Protein AF-A0A200Q8P9-F1 (afdb_monomer_lite)

Organism: Macleaya cordata (NCBI:txid56857)

pLDDT: mean 87.62, std 8.79, range [52.53, 97.81]

Structure (mmCIF, N/CA/C/O backbone):
data_AF-A0A200Q8P9-F1
#
_entry.id   AF-A0A200Q8P9-F1
#
loop_
_atom_site.group_PDB
_atom_site.id
_atom_site.type_symbol
_atom_site.label_atom_id
_atom_site.label_alt_id
_atom_site.label_comp_id
_atom_site.label_asym_id
_atom_site.label_entity_id
_atom_site.label_seq_id
_atom_site.pdbx_PDB_ins_code
_atom_site.Cartn_x
_atom_site.Cartn_y
_atom_site.Cartn_z
_atom_site.occupancy
_atom_site.B_iso_or_equiv
_atom_site.auth_seq_id
_atom_site.auth_comp_id
_atom_site.auth_asym_id
_atom_site.auth_atom_id
_atom_site.pdbx_PDB_model_num
ATOM 1 N N . MET A 1 1 ? 3.294 -11.967 -32.797 1.00 73.19 1 MET A N 1
ATOM 2 C CA . MET A 1 1 ? 2.494 -13.196 -32.563 1.00 73.19 1 MET A CA 1
ATOM 3 C C . MET A 1 1 ? 3.190 -14.441 -33.092 1.00 73.19 1 MET A C 1
ATOM 5 O O . MET A 1 1 ? 3.107 -15.467 -32.431 1.00 73.19 1 MET A O 1
ATOM 9 N N . SER A 1 2 ? 3.887 -14.363 -34.227 1.00 76.94 2 SER A N 1
ATOM 10 C CA . SER A 1 2 ? 4.742 -15.433 -34.765 1.00 76.94 2 SER A CA 1
ATOM 11 C C . SER A 1 2 ? 5.791 -15.937 -33.763 1.00 76.94 2 SER A C 1
ATOM 13 O O . SER A 1 2 ? 5.927 -17.141 -33.591 1.00 76.94 2 SER A O 1
ATOM 15 N N . GLU A 1 3 ? 6.441 -15.040 -33.020 1.00 74.56 3 GLU A N 1
ATOM 16 C CA . GLU A 1 3 ? 7.413 -15.401 -31.966 1.00 74.56 3 GLU A CA 1
ATOM 17 C C . GLU A 1 3 ? 6.764 -15.966 -30.686 1.00 74.56 3 GLU A C 1
ATOM 19 O O . GLU A 1 3 ? 7.396 -16.671 -29.909 1.00 74.56 3 GLU A O 1
ATOM 24 N N . ILE A 1 4 ? 5.477 -15.684 -30.479 1.00 71.38 4 ILE A N 1
ATOM 25 C CA . ILE A 1 4 ? 4.733 -15.950 -29.234 1.00 71.38 4 ILE A CA 1
ATOM 26 C C . ILE A 1 4 ? 4.111 -17.334 -29.247 1.00 71.38 4 ILE A C 1
ATOM 28 O O . ILE A 1 4 ? 4.093 -18.047 -28.249 1.00 71.38 4 ILE A O 1
ATOM 32 N N . LEU A 1 5 ? 3.536 -17.683 -30.396 1.00 81.12 5 LEU A N 1
ATOM 33 C CA . LEU A 1 5 ? 2.781 -18.906 -30.574 1.00 81.12 5 LEU A CA 1
ATOM 34 C C . LEU A 1 5 ? 3.582 -20.157 -30.160 1.00 81.12 5 LEU A C 1
ATOM 36 O O . LEU A 1 5 ? 2.995 -21.001 -29.489 1.00 81.12 5 LEU A O 1
ATOM 40 N N . PRO A 1 6 ? 4.883 -20.303 -30.490 1.00 81.69 6 PRO A N 1
ATOM 41 C CA . PRO A 1 6 ? 5.677 -21.433 -30.014 1.00 81.69 6 PRO A CA 1
ATOM 42 C C . PRO A 1 6 ? 5.745 -21.516 -28.485 1.00 81.69 6 PRO A C 1
ATOM 44 O O . PRO A 1 6 ? 5.509 -22.593 -27.951 1.00 81.69 6 PRO A O 1
ATOM 47 N N . LEU A 1 7 ? 5.967 -20.388 -27.799 1.00 75.50 7 LEU A N 1
ATOM 48 C CA . LEU A 1 7 ? 6.076 -20.324 -26.337 1.00 75.50 7 LEU A CA 1
ATOM 49 C C . LEU A 1 7 ? 4.764 -20.707 -25.644 1.00 75.50 7 LEU A C 1
ATOM 51 O O . LEU A 1 7 ? 4.768 -21.454 -24.674 1.00 75.50 7 LEU A O 1
ATOM 55 N N . LEU A 1 8 ? 3.622 -20.238 -26.159 1.00 78.12 8 LEU A N 1
ATOM 56 C CA . LEU A 1 8 ? 2.311 -20.575 -25.587 1.00 78.12 8 LEU A CA 1
ATOM 57 C C . LEU A 1 8 ? 1.925 -22.038 -25.804 1.00 78.12 8 LEU A C 1
ATOM 59 O O . LEU A 1 8 ? 1.212 -22.618 -24.985 1.00 78.12 8 LEU A O 1
ATOM 63 N N . VAL A 1 9 ? 2.386 -22.620 -26.912 1.00 82.88 9 VAL A N 1
ATOM 64 C CA . VAL A 1 9 ? 2.189 -24.042 -27.196 1.00 82.88 9 VAL A CA 1
ATOM 65 C C . VAL A 1 9 ? 3.096 -24.903 -26.326 1.00 82.88 9 VAL A C 1
ATOM 67 O O . VAL A 1 9 ? 2.640 -25.917 -25.808 1.00 82.88 9 VAL A O 1
ATOM 70 N N . GLU A 1 10 ? 4.345 -24.491 -26.116 1.00 78.12 10 GLU A N 1
ATOM 71 C CA . GLU A 1 10 ? 5.287 -25.170 -25.221 1.00 78.12 10 GLU A CA 1
ATOM 72 C C . GLU A 1 10 ? 4.831 -25.114 -23.757 1.00 78.12 10 GLU A C 1
ATOM 74 O O . GLU A 1 10 ? 4.843 -26.130 -23.069 1.00 78.12 10 GLU A O 1
ATOM 79 N N . ALA A 1 11 ? 4.315 -23.965 -23.312 1.00 70.56 11 ALA A N 1
ATOM 80 C CA . ALA A 1 11 ? 3.720 -23.797 -21.988 1.00 70.56 11 ALA A CA 1
ATOM 81 C C . ALA A 1 11 ? 2.371 -24.530 -21.814 1.00 70.56 11 ALA A C 1
ATOM 83 O O . ALA A 1 11 ? 1.781 -24.491 -20.737 1.00 70.56 11 ALA A O 1
ATOM 84 N N . GLY A 1 12 ? 1.839 -25.171 -22.864 1.00 82.00 12 GLY A N 1
ATOM 85 C CA . GLY A 1 12 ? 0.588 -25.935 -22.815 1.00 82.00 12 GLY A CA 1
ATOM 86 C C . GLY A 1 12 ? -0.681 -25.093 -22.625 1.00 82.00 12 GLY A C 1
ATOM 87 O O . GLY A 1 12 ? -1.761 -25.651 -22.434 1.00 82.00 12 GLY A O 1
ATOM 88 N N . VAL A 1 13 ? -0.581 -23.762 -22.688 1.00 79.06 13 VAL A N 1
ATOM 89 C CA . VAL A 1 13 ? -1.709 -22.839 -22.462 1.00 79.06 13 VAL A CA 1
ATOM 90 C C . VAL A 1 13 ? -2.522 -22.560 -23.726 1.00 79.06 13 VAL A C 1
ATOM 92 O O . VAL A 1 13 ? -3.662 -22.106 -23.636 1.00 79.06 13 VAL A O 1
ATOM 95 N N . LEU A 1 14 ? -1.964 -22.841 -24.905 1.00 86.38 14 LEU A N 1
ATOM 96 C CA . LEU A 1 14 ? -2.615 -22.644 -26.198 1.00 86.38 14 LEU A CA 1
ATOM 97 C C . LEU A 1 14 ? -2.213 -23.761 -27.164 1.00 86.38 14 LEU A C 1
ATOM 99 O O . LEU A 1 14 ? -1.065 -24.180 -27.195 1.00 86.38 14 LEU A O 1
ATOM 103 N N . THR A 1 15 ? -3.139 -24.241 -27.989 1.00 90.12 15 THR A N 1
ATOM 104 C CA . THR A 1 15 ? -2.864 -25.272 -29.003 1.00 90.12 15 THR A CA 1
ATOM 105 C C . THR A 1 15 ? -3.014 -24.699 -30.408 1.00 90.12 15 THR A C 1
ATOM 107 O O . THR A 1 15 ? -3.859 -23.837 -30.660 1.00 90.12 15 THR A O 1
ATOM 110 N N . ARG A 1 16 ? -2.169 -25.156 -31.345 1.00 91.31 16 ARG A N 1
ATOM 111 C CA . ARG A 1 16 ? -2.349 -24.836 -32.771 1.00 91.31 16 ARG A CA 1
ATOM 112 C C . ARG A 1 16 ? -3.639 -25.492 -33.255 1.00 91.31 16 ARG A C 1
ATOM 114 O O . ARG A 1 16 ? -3.909 -26.642 -32.917 1.00 91.31 16 ARG A O 1
ATOM 121 N N . ARG A 1 17 ? -4.423 -24.771 -34.053 1.00 88.56 17 ARG A N 1
ATOM 122 C CA . ARG A 1 17 ? -5.656 -25.293 -34.644 1.00 88.56 17 ARG A CA 1
ATOM 123 C C . ARG A 1 17 ? -5.337 -26.204 -35.815 1.00 88.56 17 ARG A C 1
ATOM 125 O O . ARG A 1 17 ? -4.370 -25.976 -36.544 1.00 88.56 17 ARG A O 1
ATOM 132 N N . GLU A 1 18 ? -6.166 -27.221 -35.999 1.00 86.88 18 GLU A N 1
ATOM 133 C CA . GLU A 1 18 ? -6.071 -28.098 -37.160 1.00 86.88 18 GLU A CA 1
ATOM 134 C C . GLU A 1 18 ? -6.361 -27.320 -38.460 1.00 86.88 18 GLU A C 1
ATOM 136 O O . GLU A 1 18 ? -7.225 -26.433 -38.460 1.00 86.88 18 GLU A O 1
ATOM 141 N N . PRO A 1 19 ? -5.660 -27.629 -39.569 1.00 87.31 19 PRO A N 1
ATOM 142 C CA . PRO A 1 19 ? -5.892 -26.966 -40.844 1.00 87.31 19 PRO A CA 1
ATOM 143 C C . PRO A 1 19 ? -7.295 -27.263 -41.378 1.00 87.31 19 PRO A C 1
ATOM 145 O O . PRO A 1 19 ? -7.648 -28.411 -41.645 1.00 87.31 19 PRO A O 1
ATOM 148 N N . THR A 1 20 ? -8.086 -26.217 -41.602 1.00 82.50 20 THR A N 1
ATOM 149 C CA . THR A 1 20 ? -9.380 -26.310 -42.290 1.00 82.50 20 THR A CA 1
ATOM 150 C C . THR A 1 20 ? -9.252 -25.890 -43.755 1.00 82.50 20 THR A C 1
ATOM 152 O O . THR A 1 20 ? -8.437 -25.012 -44.060 1.00 82.50 20 THR A O 1
ATOM 155 N N . PRO A 1 21 ? -10.067 -26.446 -44.673 1.00 81.88 21 PRO A N 1
ATOM 156 C CA . PRO A 1 21 ? -10.074 -26.009 -46.066 1.00 81.88 21 PRO A CA 1
ATOM 157 C C . PRO A 1 21 ? -10.427 -24.514 -46.179 1.00 81.88 21 PRO A C 1
ATOM 159 O O . PRO A 1 21 ? -11.199 -24.000 -45.362 1.00 81.88 21 PRO A O 1
ATOM 162 N N . PRO A 1 22 ? -9.864 -23.795 -47.168 1.00 80.25 22 PRO A N 1
ATOM 163 C CA . PRO A 1 22 ? -10.143 -22.379 -47.347 1.00 80.25 22 PRO A CA 1
ATOM 164 C C . PRO A 1 22 ? -11.622 -22.153 -47.720 1.00 80.25 22 PRO A C 1
ATOM 166 O O . PRO A 1 22 ? -12.202 -22.983 -48.421 1.00 80.25 22 PRO A O 1
ATOM 169 N N . PRO A 1 23 ? -12.239 -21.040 -47.280 1.00 79.31 23 PRO A N 1
ATOM 170 C CA . PRO A 1 23 ? -13.633 -20.740 -47.601 1.00 79.31 23 PRO A CA 1
ATOM 171 C C . PRO A 1 23 ? -13.859 -20.563 -49.109 1.00 79.31 23 PRO A C 1
ATOM 173 O O . PRO A 1 23 ? -13.022 -19.967 -49.788 1.00 79.31 23 PRO A O 1
ATOM 176 N N . ASP A 1 24 ? -15.017 -21.002 -49.602 1.00 84.25 24 ASP A N 1
ATOM 177 C CA . ASP A 1 24 ? -15.486 -20.760 -50.971 1.00 84.25 24 ASP A CA 1
ATOM 178 C C . ASP A 1 24 ? -16.799 -19.949 -50.931 1.00 84.25 24 ASP A C 1
ATOM 180 O O . ASP A 1 24 ? -17.780 -20.429 -50.354 1.00 84.25 24 ASP A O 1
ATOM 184 N N . PRO A 1 25 ? -16.848 -18.711 -51.469 1.00 87.31 25 PRO A N 1
ATOM 185 C CA . PRO A 1 25 ? -15.794 -18.011 -52.211 1.00 87.31 25 PRO A CA 1
ATOM 186 C C . PRO A 1 25 ? -14.657 -17.474 -51.330 1.00 87.31 25 PRO A C 1
ATOM 188 O O . PRO A 1 25 ? -14.864 -17.071 -50.182 1.00 87.31 25 PRO A O 1
ATOM 191 N N . LEU A 1 26 ? -13.452 -17.400 -51.911 1.00 87.25 26 LEU A N 1
ATOM 192 C CA . LEU A 1 26 ? -12.264 -16.894 -51.220 1.00 87.25 26 LEU A CA 1
ATOM 193 C C . LEU A 1 26 ? -12.457 -15.431 -50.772 1.00 87.25 26 LEU A C 1
ATOM 195 O O . LEU A 1 26 ? -12.774 -14.560 -51.591 1.00 87.25 26 LEU A O 1
ATOM 199 N N . PRO A 1 27 ? -12.214 -15.113 -49.489 1.00 85.56 27 PRO A N 1
ATOM 200 C CA . PRO A 1 27 ? -12.334 -13.750 -48.986 1.00 85.56 27 PRO A CA 1
ATOM 201 C C . PRO A 1 27 ? -11.308 -12.786 -49.596 1.00 85.56 27 PRO A C 1
ATOM 203 O O . PRO A 1 27 ? -10.169 -13.157 -49.867 1.00 85.56 27 PRO A O 1
ATOM 206 N N . LYS A 1 28 ? -11.655 -11.493 -49.686 1.00 89.00 28 LYS A N 1
ATOM 207 C CA . LYS A 1 28 ? -10.768 -10.432 -50.222 1.00 89.00 28 LYS A CA 1
ATOM 208 C C . LYS A 1 28 ? -9.416 -10.302 -49.508 1.00 89.00 28 LYS A C 1
ATOM 210 O O . LYS A 1 28 ? -8.463 -9.793 -50.088 1.00 89.00 28 LYS A O 1
ATOM 215 N N . TRP A 1 29 ? -9.341 -10.698 -48.240 1.00 83.50 29 TRP A N 1
ATOM 216 C CA . TRP A 1 29 ? -8.115 -10.638 -47.442 1.00 83.50 29 TRP A CA 1
ATOM 217 C C . TRP A 1 29 ? -7.208 -11.864 -47.631 1.00 83.50 29 TRP A C 1
ATOM 219 O O . TRP A 1 29 ? -6.065 -11.827 -47.174 1.00 83.50 29 TRP A O 1
ATOM 229 N N . TYR A 1 30 ? -7.692 -12.930 -48.281 1.00 89.25 30 TYR A N 1
ATOM 230 C CA . TYR A 1 30 ? -6.955 -14.178 -48.456 1.00 89.25 30 TYR A CA 1
ATOM 231 C C . TYR A 1 30 ? -5.783 -14.002 -49.427 1.00 89.25 30 TYR A C 1
ATOM 233 O O . TYR A 1 30 ? -5.935 -13.518 -50.548 1.00 89.25 30 TYR A O 1
ATOM 241 N N . LYS A 1 31 ? -4.599 -14.434 -48.996 1.00 90.44 31 LYS A N 1
ATOM 242 C CA . LYS A 1 31 ? -3.350 -14.404 -49.756 1.00 90.44 31 LYS A CA 1
ATOM 243 C C . LYS A 1 31 ? -2.697 -15.782 -49.718 1.00 90.44 31 LYS A C 1
ATOM 245 O O . LYS A 1 31 ? -2.152 -16.182 -48.693 1.00 90.44 31 LYS A O 1
ATOM 250 N N . ALA A 1 32 ? -2.720 -16.486 -50.851 1.00 88.38 32 ALA A N 1
ATOM 251 C CA . ALA A 1 32 ? -2.206 -17.856 -50.970 1.00 88.38 32 ALA A CA 1
ATOM 252 C C . ALA A 1 32 ? -0.699 -17.985 -50.675 1.00 88.38 32 ALA A C 1
ATOM 254 O O . ALA A 1 32 ? -0.232 -19.059 -50.319 1.00 88.38 32 ALA A O 1
ATOM 255 N N . ASN A 1 33 ? 0.059 -16.894 -50.809 1.00 91.56 33 ASN A N 1
ATOM 256 C CA . ASN A 1 33 ? 1.499 -16.853 -50.561 1.00 91.56 33 ASN A CA 1
ATOM 257 C C . ASN A 1 33 ? 1.878 -16.581 -49.094 1.00 91.56 33 ASN A C 1
ATOM 259 O O . ASN A 1 33 ? 3.064 -16.473 -48.794 1.00 91.56 33 ASN A O 1
ATOM 263 N N . LEU A 1 34 ? 0.906 -16.404 -48.195 1.00 90.56 34 LEU A N 1
ATOM 264 C CA . LEU A 1 34 ? 1.144 -16.186 -46.767 1.00 90.56 34 LEU A CA 1
ATOM 265 C C . LEU A 1 34 ? 0.685 -17.399 -45.961 1.00 90.56 34 LEU A C 1
ATOM 267 O O . LEU A 1 34 ? -0.341 -17.993 -46.284 1.00 90.56 34 LEU A O 1
ATOM 271 N N . HIS A 1 35 ? 1.411 -17.719 -44.890 1.00 91.75 35 HIS A N 1
ATOM 272 C CA . HIS A 1 35 ? 1.126 -18.843 -44.000 1.00 91.75 35 HIS A CA 1
ATOM 273 C C . HIS A 1 35 ? 0.889 -18.374 -42.559 1.00 91.75 35 HIS A C 1
ATOM 275 O O . HIS A 1 35 ? 1.567 -17.460 -42.079 1.00 91.75 35 HIS A O 1
ATOM 281 N N . CYS A 1 36 ? -0.072 -19.005 -41.881 1.00 91.38 36 CYS A N 1
ATOM 282 C CA . CYS A 1 36 ? -0.369 -18.777 -40.473 1.00 91.38 36 CYS A CA 1
ATOM 283 C C . CYS A 1 36 ? -0.093 -20.051 -39.676 1.00 91.38 36 CYS A C 1
ATOM 285 O O . CYS A 1 36 ? -0.840 -21.019 -39.788 1.00 91.38 36 CYS A O 1
ATOM 287 N N . ASP A 1 37 ? 0.904 -20.008 -38.800 1.00 92.06 37 ASP A N 1
ATOM 288 C CA . ASP A 1 37 ? 1.330 -21.146 -37.975 1.00 92.06 37 ASP A CA 1
ATOM 289 C C . ASP A 1 37 ? 0.263 -21.571 -36.954 1.00 92.06 37 ASP A C 1
ATOM 291 O O . ASP A 1 37 ? 0.238 -22.718 -36.516 1.00 92.06 37 ASP A O 1
ATOM 295 N N . PHE A 1 38 ? -0.631 -20.655 -36.558 1.00 92.06 38 PHE A N 1
ATOM 296 C CA . PHE A 1 38 ? -1.722 -20.957 -35.624 1.00 92.06 38 PHE A CA 1
ATOM 297 C C . PHE A 1 38 ? -2.811 -21.818 -36.264 1.00 92.06 38 PHE A C 1
ATOM 299 O O . PHE A 1 38 ? -3.342 -22.700 -35.601 1.00 92.06 38 PHE A O 1
ATOM 306 N N . HIS A 1 39 ? -3.122 -21.581 -37.541 1.00 90.38 39 HIS A N 1
ATOM 307 C CA . HIS A 1 39 ? -4.080 -22.380 -38.314 1.00 90.38 39 HIS A CA 1
ATOM 308 C C . HIS A 1 39 ? -3.412 -23.475 -39.148 1.00 90.38 39 HIS A C 1
ATOM 310 O O . HIS A 1 39 ? -4.109 -24.282 -39.754 1.00 90.38 39 HIS A O 1
ATOM 316 N N . GLN A 1 40 ? -2.079 -23.464 -39.236 1.00 91.88 40 GLN A N 1
ATOM 317 C CA . GLN A 1 40 ? -1.286 -24.389 -40.045 1.00 91.88 40 GLN A CA 1
ATOM 318 C C . GLN A 1 40 ? -1.730 -24.404 -41.524 1.00 91.88 40 GLN A C 1
ATOM 320 O O . GLN A 1 40 ? -1.683 -25.431 -42.198 1.00 91.88 40 GLN A O 1
ATOM 325 N N . ALA A 1 41 ? -2.171 -23.251 -42.043 1.00 89.69 41 ALA A N 1
ATOM 326 C CA . ALA A 1 41 ? -2.779 -23.114 -43.367 1.00 89.69 41 ALA A CA 1
ATOM 327 C C . ALA A 1 41 ? -2.366 -21.811 -44.075 1.00 89.69 41 ALA A C 1
ATOM 329 O O . ALA A 1 41 ? -1.907 -20.848 -43.452 1.00 89.69 41 ALA A O 1
ATOM 330 N N . ALA A 1 42 ? -2.537 -21.784 -45.400 1.00 88.94 42 ALA A N 1
ATOM 331 C CA . ALA A 1 42 ? -2.312 -20.594 -46.219 1.00 88.94 42 ALA A CA 1
ATOM 332 C C . ALA A 1 42 ? -3.466 -19.581 -46.086 1.00 88.94 42 ALA A C 1
ATOM 334 O O . ALA A 1 42 ? -4.612 -19.953 -45.844 1.00 88.94 42 ALA A O 1
ATOM 335 N N . GLY A 1 43 ? -3.172 -18.291 -46.268 1.00 89.38 43 GLY A N 1
ATOM 336 C CA . GLY A 1 43 ? -4.180 -17.233 -46.379 1.00 89.38 43 GLY A CA 1
ATOM 337 C C . GLY A 1 43 ? -3.796 -15.905 -45.729 1.00 89.38 43 GLY A C 1
ATOM 338 O O . GLY A 1 43 ? -4.087 -14.847 -46.281 1.00 89.38 43 GLY A O 1
ATOM 339 N N . HIS A 1 44 ? -3.142 -15.920 -44.569 1.00 90.50 44 HIS A N 1
ATOM 340 C CA . HIS A 1 44 ? -2.666 -14.717 -43.874 1.00 90.50 44 HIS A CA 1
ATOM 341 C C . HIS A 1 44 ? -1.413 -15.035 -43.055 1.00 90.50 44 HIS A C 1
ATOM 343 O O . HIS A 1 44 ? -1.147 -16.195 -42.777 1.00 90.50 44 HIS A O 1
ATOM 349 N N . ALA A 1 45 ? -0.644 -14.014 -42.669 1.00 91.62 45 ALA A N 1
ATOM 350 C CA . ALA A 1 45 ? 0.521 -14.186 -41.799 1.00 91.62 45 ALA A CA 1
ATOM 351 C C . ALA A 1 45 ? 0.102 -14.372 -40.330 1.00 91.62 45 ALA A C 1
ATOM 353 O O . ALA A 1 45 ? -0.855 -13.726 -39.894 1.00 91.62 45 ALA A O 1
ATOM 354 N N . THR A 1 46 ? 0.851 -15.159 -39.549 1.00 88.00 46 THR A N 1
ATOM 355 C CA . THR A 1 46 ? 0.610 -15.382 -38.106 1.00 88.00 46 THR A CA 1
ATOM 356 C C . THR A 1 46 ? 0.438 -14.076 -37.320 1.00 88.00 46 THR A C 1
ATOM 358 O O . THR A 1 46 ? -0.475 -13.960 -36.507 1.00 88.00 46 THR A O 1
ATOM 361 N N . ASP A 1 47 ? 1.219 -13.040 -37.633 1.00 87.31 47 ASP A N 1
ATOM 362 C CA . ASP A 1 47 ? 1.134 -11.725 -36.975 1.00 87.31 47 ASP A CA 1
ATOM 363 C C . ASP A 1 47 ? -0.142 -10.931 -37.264 1.00 87.31 47 ASP A C 1
ATOM 365 O O . ASP A 1 47 ? -0.457 -9.981 -36.553 1.00 87.31 47 ASP A O 1
ATOM 369 N N . LYS A 1 48 ? -0.909 -11.332 -38.280 1.00 87.06 48 LYS A N 1
ATOM 370 C CA . LYS A 1 48 ? -2.196 -10.723 -38.642 1.00 87.06 48 LYS A CA 1
ATOM 371 C C . LYS A 1 48 ? -3.386 -11.626 -38.306 1.00 87.06 48 LYS A C 1
ATOM 373 O O . LYS A 1 48 ? -4.501 -11.355 -38.745 1.00 87.06 48 LYS A O 1
ATOM 378 N N . CYS A 1 49 ? -3.163 -12.702 -37.552 1.00 88.62 49 CYS A N 1
ATOM 379 C CA . CYS A 1 49 ? -4.195 -13.669 -37.211 1.00 88.62 49 CYS A CA 1
ATOM 380 C C . CYS A 1 49 ? -5.142 -13.137 -36.122 1.00 88.62 49 CYS A C 1
ATOM 382 O O . CYS A 1 49 ? -4.811 -13.119 -34.939 1.00 88.62 49 CYS A O 1
ATOM 384 N N . ILE A 1 50 ? -6.353 -12.730 -36.511 1.00 85.44 50 ILE A N 1
ATOM 385 C CA . ILE A 1 50 ? -7.359 -12.202 -35.571 1.00 85.44 50 ILE A CA 1
ATOM 386 C C . ILE A 1 50 ? -7.784 -13.270 -34.552 1.00 85.44 50 ILE A C 1
ATOM 388 O O . ILE A 1 50 ? -7.900 -12.968 -33.369 1.00 85.44 50 ILE A O 1
ATOM 392 N N . ALA A 1 51 ? -7.950 -14.523 -34.989 1.00 86.00 51 ALA A N 1
ATOM 393 C CA . ALA A 1 51 ? -8.326 -15.627 -34.107 1.00 86.00 51 ALA A CA 1
ATOM 394 C C . ALA A 1 51 ? -7.276 -15.875 -33.011 1.00 86.00 51 ALA A C 1
ATOM 396 O O . ALA A 1 51 ? -7.638 -16.004 -31.847 1.00 86.00 51 ALA A O 1
ATOM 397 N N . LEU A 1 52 ? -5.983 -15.856 -33.362 1.00 88.31 52 LEU A N 1
ATOM 398 C CA . LEU A 1 52 ? -4.893 -15.965 -32.389 1.00 88.31 52 LEU A CA 1
ATOM 399 C C . LEU A 1 52 ? -4.902 -14.792 -31.402 1.00 88.31 52 LEU A C 1
ATOM 401 O O . LEU A 1 52 ? -4.727 -14.997 -30.207 1.00 88.31 52 LEU A O 1
ATOM 405 N N . ARG A 1 53 ? -5.154 -13.566 -31.880 1.00 84.38 53 ARG A N 1
ATOM 406 C CA . ARG A 1 53 ? -5.260 -12.390 -31.006 1.00 84.38 53 ARG A CA 1
ATOM 407 C C . ARG A 1 53 ? -6.408 -12.525 -30.005 1.00 84.38 53 ARG A C 1
ATOM 409 O O . ARG A 1 53 ? -6.232 -12.167 -28.848 1.00 84.38 53 ARG A O 1
ATOM 416 N N . HIS A 1 54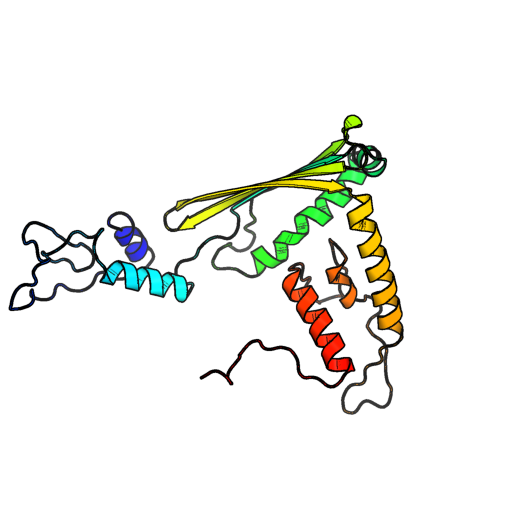 ? -7.561 -13.028 -30.444 1.00 81.69 54 HIS A N 1
ATOM 417 C CA . HIS A 1 54 ? -8.709 -13.257 -29.566 1.00 81.69 54 HIS A CA 1
ATOM 418 C C . HIS A 1 54 ? -8.423 -14.360 -28.547 1.00 81.69 54 HIS A C 1
ATOM 420 O O . HIS A 1 54 ? -8.756 -14.198 -27.384 1.00 81.69 54 HIS A O 1
ATOM 426 N N . GLU A 1 55 ? -7.764 -15.446 -28.952 1.00 84.19 55 GLU A N 1
ATOM 427 C CA . GLU A 1 55 ? -7.396 -16.520 -28.028 1.00 84.19 55 GLU A CA 1
ATOM 428 C C . GLU A 1 55 ? -6.407 -16.026 -26.963 1.00 84.19 55 GLU A C 1
ATOM 430 O O . GLU A 1 55 ? -6.603 -16.264 -25.779 1.00 84.19 55 GLU A O 1
ATOM 435 N N . ILE A 1 56 ? -5.391 -15.253 -27.361 1.00 78.50 56 ILE A N 1
ATOM 436 C CA . ILE A 1 56 ? -4.455 -14.625 -26.418 1.00 78.50 56 ILE A CA 1
ATOM 437 C C . ILE A 1 56 ? -5.191 -13.659 -25.482 1.00 78.50 56 ILE A C 1
ATOM 439 O O . ILE A 1 56 ? -4.918 -13.662 -24.286 1.00 78.50 56 ILE A O 1
ATOM 443 N N . GLN A 1 57 ? -6.142 -12.870 -25.992 1.00 71.50 57 GLN A N 1
ATOM 444 C CA . GLN A 1 57 ? -6.958 -11.990 -25.153 1.00 71.50 57 GLN A CA 1
ATOM 445 C C . GLN A 1 57 ? -7.809 -12.789 -24.159 1.00 71.50 57 GLN A C 1
ATOM 447 O O . GLN A 1 57 ? -7.801 -12.467 -22.981 1.00 71.50 57 GLN A O 1
ATOM 452 N N . ASN A 1 58 ? -8.444 -13.883 -24.586 1.00 78.81 58 ASN A N 1
ATOM 453 C CA . ASN A 1 58 ? -9.193 -14.766 -23.690 1.00 78.81 58 ASN A CA 1
ATOM 454 C C . ASN A 1 58 ? -8.296 -15.362 -22.597 1.00 78.81 58 ASN A C 1
ATOM 456 O O . ASN A 1 58 ? -8.737 -15.546 -21.467 1.00 78.81 58 ASN A O 1
ATOM 460 N N . LEU A 1 59 ? -7.040 -15.681 -22.920 1.00 75.50 59 LEU A N 1
ATOM 461 C CA . LEU A 1 59 ? -6.074 -16.192 -21.949 1.00 75.50 59 LEU A CA 1
ATOM 462 C C . LEU A 1 59 ? -5.612 -15.112 -20.962 1.00 75.50 59 LEU A C 1
ATOM 464 O O . LEU A 1 59 ? -5.424 -15.433 -19.790 1.00 75.50 59 LEU A O 1
ATOM 468 N N . LEU A 1 60 ? -5.473 -13.861 -21.410 1.00 66.69 60 LEU A N 1
ATOM 469 C CA . LEU A 1 60 ? -5.239 -12.706 -20.537 1.00 66.69 60 LEU A CA 1
ATOM 470 C C . LEU A 1 60 ? -6.443 -12.469 -19.614 1.00 66.69 60 LEU A C 1
ATOM 472 O O . LEU A 1 60 ? -6.281 -12.381 -18.403 1.00 66.69 60 LEU A O 1
ATOM 476 N N . ASP A 1 61 ? -7.655 -12.456 -20.169 1.00 69.00 61 ASP A N 1
ATOM 477 C CA . ASP A 1 61 ? -8.898 -12.215 -19.428 1.00 69.00 61 ASP A CA 1
ATOM 478 C C . ASP A 1 61 ? -9.201 -13.344 -18.425 1.00 69.00 61 ASP A C 1
ATOM 480 O O . ASP A 1 61 ? -9.765 -13.113 -17.357 1.00 69.00 61 ASP A O 1
ATOM 484 N N . ALA A 1 62 ? -8.795 -14.577 -18.744 1.00 66.06 62 ALA A N 1
ATOM 485 C CA . ALA A 1 62 ? -8.899 -15.735 -17.862 1.00 66.06 62 ALA A CA 1
ATOM 486 C C . ALA A 1 62 ? -7.723 -15.869 -16.872 1.00 66.06 62 ALA A C 1
ATOM 488 O O . ALA A 1 62 ? -7.635 -16.895 -16.195 1.00 66.06 62 ALA A O 1
ATOM 489 N N . ASN A 1 63 ? -6.806 -14.890 -16.810 1.00 61.06 63 ASN A N 1
ATOM 490 C CA . ASN A 1 63 ? -5.566 -14.922 -16.019 1.00 61.06 63 ASN A CA 1
ATOM 491 C C . ASN A 1 63 ? -4.686 -16.170 -16.260 1.00 61.06 63 ASN A C 1
ATOM 493 O O . ASN A 1 63 ? -3.878 -16.544 -15.412 1.00 61.06 63 ASN A O 1
ATOM 497 N N . LYS A 1 64 ? -4.828 -16.836 -17.413 1.00 61.97 64 LYS A N 1
ATOM 498 C CA . LYS A 1 64 ? -3.992 -17.983 -17.815 1.00 61.97 64 LYS A CA 1
ATOM 499 C C . LYS A 1 64 ? -2.648 -17.551 -18.396 1.00 61.97 64 LYS A C 1
ATOM 501 O O . LYS A 1 64 ? -1.717 -18.345 -18.465 1.00 61.97 64 LYS A O 1
ATOM 506 N N . ILE A 1 65 ? -2.565 -16.299 -18.829 1.00 56.84 65 ILE A N 1
ATOM 507 C CA . ILE A 1 65 ? -1.354 -15.588 -19.223 1.00 56.84 65 ILE A CA 1
ATOM 508 C C . ILE A 1 65 ? -1.441 -14.237 -18.511 1.00 56.84 65 ILE A C 1
ATOM 510 O O . ILE A 1 65 ? -2.501 -13.620 -18.554 1.00 56.84 65 ILE A O 1
ATOM 514 N N . ASN A 1 66 ? -0.384 -13.787 -17.832 1.00 59.09 66 ASN A N 1
ATOM 515 C CA . ASN A 1 66 ? -0.497 -12.671 -16.888 1.00 59.09 66 ASN A CA 1
ATOM 516 C C . ASN A 1 66 ? 0.377 -11.452 -17.248 1.00 59.09 66 ASN A C 1
ATOM 518 O O . ASN A 1 66 ? 1.425 -11.575 -17.883 1.00 59.09 66 ASN A O 1
ATOM 522 N N . ILE A 1 67 ? -0.092 -10.273 -16.830 1.00 52.53 67 ILE A N 1
ATOM 523 C CA . ILE A 1 67 ? 0.585 -8.960 -16.847 1.00 52.53 67 ILE A CA 1
ATOM 524 C C . ILE A 1 67 ? 0.957 -8.637 -15.378 1.00 52.53 67 ILE A C 1
ATOM 526 O O . ILE A 1 67 ? 0.258 -9.085 -14.472 1.00 52.53 67 ILE A O 1
ATOM 530 N N . PRO A 1 68 ? 2.076 -7.955 -15.086 1.00 59.47 68 PRO A N 1
ATOM 531 C CA . PRO A 1 68 ? 3.030 -8.525 -14.144 1.00 59.47 68 PRO A CA 1
ATOM 532 C C . PRO A 1 68 ? 2.950 -7.988 -12.724 1.00 59.47 68 PRO A C 1
ATOM 534 O O . PRO A 1 68 ? 2.666 -6.815 -12.482 1.00 59.47 68 PRO A O 1
ATOM 537 N N . GLY A 1 69 ? 3.303 -8.867 -11.792 1.00 62.72 69 GLY A N 1
ATOM 538 C CA . GLY A 1 69 ? 3.852 -8.463 -10.509 1.00 62.72 69 GLY A CA 1
ATOM 539 C C . GLY A 1 69 ? 5.259 -7.888 -10.721 1.00 62.72 69 GLY A C 1
ATOM 540 O O . GLY A 1 69 ? 5.952 -8.289 -11.662 1.00 62.72 69 GLY A O 1
ATOM 541 N N . PRO A 1 70 ? 5.690 -6.920 -9.900 1.00 77.44 70 PRO A N 1
ATOM 542 C CA . PRO A 1 70 ? 7.030 -6.359 -10.014 1.00 77.44 70 PRO A CA 1
ATOM 543 C C . PRO A 1 70 ? 8.082 -7.451 -9.815 1.00 77.44 70 PRO A C 1
ATOM 545 O O . PRO A 1 70 ? 7.921 -8.307 -8.947 1.00 77.44 70 PRO A O 1
ATOM 548 N N . THR A 1 71 ? 9.155 -7.396 -10.600 1.00 87.56 71 THR A N 1
ATOM 549 C CA . THR A 1 71 ? 10.368 -8.211 -10.421 1.00 87.56 71 THR A CA 1
ATOM 550 C C . THR A 1 71 ? 11.477 -7.414 -9.739 1.00 87.56 71 THR A C 1
ATOM 552 O O . THR A 1 71 ? 12.317 -7.987 -9.052 1.00 87.56 71 THR A O 1
ATOM 555 N N . SER A 1 72 ? 11.450 -6.083 -9.858 1.00 91.31 72 SER A N 1
ATOM 556 C CA . SER A 1 72 ? 12.332 -5.178 -9.123 1.00 91.31 72 SER A CA 1
ATOM 557 C C . SER A 1 72 ? 11.595 -3.916 -8.679 1.00 91.31 72 SER A C 1
ATOM 559 O O . SER A 1 72 ? 10.819 -3.326 -9.435 1.00 91.31 72 SER A O 1
ATOM 561 N N . ILE A 1 73 ? 11.847 -3.510 -7.438 1.00 91.94 73 ILE A N 1
ATOM 562 C CA . ILE A 1 73 ? 11.309 -2.324 -6.782 1.00 91.94 73 ILE A CA 1
ATOM 563 C C . ILE A 1 73 ? 12.472 -1.600 -6.107 1.00 91.94 73 ILE A C 1
ATOM 565 O O . ILE A 1 73 ? 13.033 -2.068 -5.115 1.00 91.94 73 ILE A O 1
ATOM 569 N N . VAL A 1 74 ? 12.822 -0.420 -6.605 1.00 93.81 74 VAL A N 1
ATOM 570 C CA . VAL A 1 74 ? 13.870 0.411 -6.005 1.00 93.81 74 VAL A CA 1
ATOM 571 C C . VAL A 1 74 ? 13.243 1.706 -5.525 1.00 93.81 74 VAL A C 1
ATOM 573 O O . VAL A 1 74 ? 12.745 2.491 -6.321 1.00 93.81 74 VAL A O 1
ATOM 576 N N . SER A 1 75 ? 13.261 1.929 -4.213 1.00 93.44 75 SER A N 1
ATOM 577 C CA . SER A 1 75 ? 12.625 3.070 -3.551 1.00 93.44 75 SER A CA 1
ATOM 578 C C . SER A 1 75 ? 13.662 3.987 -2.905 1.00 93.44 75 SER A C 1
ATOM 580 O O . SER A 1 75 ? 14.113 3.760 -1.776 1.00 93.44 75 SER A O 1
ATOM 582 N N . TYR A 1 76 ? 14.032 5.068 -3.586 1.00 95.75 76 TYR A N 1
ATOM 583 C CA . TYR A 1 76 ? 14.962 6.073 -3.079 1.00 95.75 76 TYR A CA 1
ATOM 584 C C . TYR A 1 76 ? 14.228 7.255 -2.449 1.00 95.75 76 TYR A C 1
ATOM 586 O O . TYR A 1 76 ? 13.276 7.804 -2.991 1.00 95.75 76 TYR A O 1
ATOM 594 N N . ASN A 1 77 ? 14.696 7.701 -1.290 1.00 94.44 77 ASN A N 1
ATOM 595 C CA . ASN A 1 77 ? 14.129 8.830 -0.572 1.00 94.44 77 ASN A CA 1
ATOM 596 C C . ASN A 1 77 ? 15.244 9.762 -0.094 1.00 94.44 77 ASN A C 1
ATOM 598 O O . ASN A 1 77 ? 16.258 9.295 0.424 1.00 94.44 77 ASN A O 1
ATOM 602 N N . HIS A 1 78 ? 15.036 11.073 -0.182 1.00 97.06 78 HIS A N 1
ATOM 603 C CA . HIS A 1 78 ? 15.883 12.032 0.524 1.00 97.06 78 HIS A CA 1
ATOM 604 C C . HIS A 1 78 ? 15.083 13.173 1.143 1.00 97.06 78 HIS A C 1
ATOM 606 O O . HIS A 1 78 ? 14.094 13.633 0.574 1.00 97.06 78 HIS A O 1
ATOM 612 N N . LEU A 1 79 ? 15.512 13.590 2.332 1.00 97.38 79 LEU A N 1
ATOM 613 C CA . LEU A 1 79 ? 14.877 14.618 3.156 1.00 97.38 79 LEU A CA 1
ATOM 614 C C . LEU A 1 79 ? 15.914 15.286 4.072 1.00 97.38 79 LEU A C 1
ATOM 616 O O . LEU A 1 79 ? 16.952 14.692 4.371 1.00 97.38 79 LEU A O 1
ATOM 620 N N . GLY A 1 80 ? 15.650 16.524 4.484 1.00 96.69 80 GLY A N 1
ATOM 621 C CA . GLY A 1 80 ? 16.573 17.382 5.236 1.00 96.69 80 GLY A CA 1
ATOM 622 C C . GLY A 1 80 ? 16.064 17.825 6.607 1.00 96.69 80 GLY A C 1
ATOM 623 O O . GLY A 1 80 ? 16.725 18.619 7.269 1.00 96.69 80 GLY A O 1
ATOM 624 N N . ASN A 1 81 ? 14.896 17.350 7.034 1.00 95.69 81 ASN A N 1
ATOM 625 C CA . ASN A 1 81 ? 14.343 17.612 8.359 1.00 95.69 81 ASN A CA 1
ATOM 626 C C . ASN A 1 81 ? 14.995 16.709 9.433 1.00 95.69 81 ASN A C 1
ATOM 628 O O . ASN A 1 81 ? 15.873 15.886 9.155 1.00 95.69 81 ASN A O 1
ATOM 632 N N . ASN A 1 82 ? 14.555 16.860 10.686 1.00 96.44 82 ASN A N 1
ATOM 633 C CA . ASN A 1 82 ? 15.097 16.090 11.808 1.00 96.44 82 ASN A CA 1
ATOM 634 C C . ASN A 1 82 ? 14.833 14.576 11.691 1.00 96.44 82 ASN A C 1
ATOM 636 O O . ASN A 1 82 ? 15.632 13.791 12.195 1.00 96.44 82 ASN A O 1
ATOM 640 N N . ASP A 1 83 ? 13.760 14.156 11.007 1.00 94.62 83 ASP A N 1
ATOM 641 C CA . ASP A 1 83 ? 13.538 12.735 10.702 1.00 94.62 83 ASP A CA 1
ATOM 642 C C . ASP A 1 83 ? 14.662 12.204 9.803 1.00 94.62 83 ASP A C 1
ATOM 644 O O . ASP A 1 83 ? 15.327 11.230 10.145 1.00 94.62 83 ASP A O 1
ATOM 648 N N . GLY A 1 84 ? 14.980 12.916 8.716 1.00 94.06 84 GLY A N 1
ATOM 64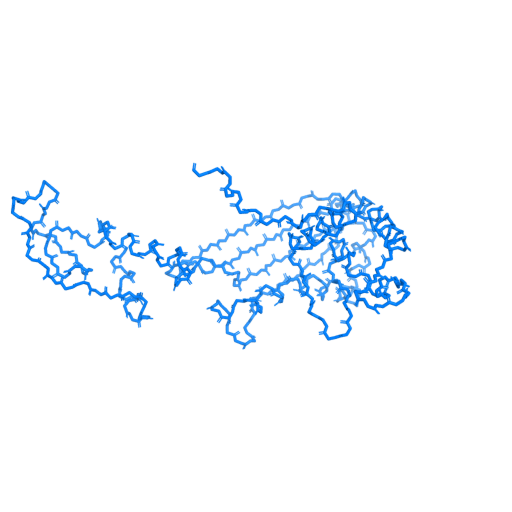9 C CA . GLY A 1 84 ? 16.115 12.583 7.851 1.00 94.06 84 GLY A CA 1
ATOM 650 C C . GLY A 1 84 ? 17.450 12.515 8.592 1.00 94.06 84 GLY A C 1
ATOM 651 O O . GLY A 1 84 ? 18.224 11.584 8.370 1.00 94.06 84 GLY A O 1
ATOM 652 N N . MET A 1 85 ? 17.703 13.472 9.489 1.00 95.00 85 MET A N 1
ATOM 653 C CA . MET A 1 85 ? 18.910 13.500 10.321 1.00 95.00 85 MET A CA 1
ATOM 654 C C . MET A 1 85 ? 18.970 12.283 11.254 1.00 95.00 85 MET A C 1
ATOM 656 O O . MET A 1 85 ? 20.002 11.632 11.367 1.00 95.00 85 MET A O 1
ATOM 660 N N . ASN A 1 86 ? 17.859 11.927 11.900 1.00 95.69 86 ASN A N 1
ATOM 661 C CA . ASN A 1 86 ? 17.801 10.758 12.770 1.00 95.69 86 ASN A CA 1
ATOM 662 C C . ASN A 1 86 ? 17.988 9.454 11.979 1.00 95.69 86 ASN A C 1
ATOM 664 O O . ASN A 1 86 ? 18.694 8.554 12.429 1.00 95.69 86 ASN A O 1
ATOM 668 N N . LEU A 1 87 ? 17.402 9.361 10.783 1.00 94.44 87 LEU A N 1
ATOM 669 C CA . LEU A 1 87 ? 17.504 8.208 9.884 1.00 94.44 87 LEU A CA 1
ATOM 670 C C . LEU A 1 87 ? 18.874 8.073 9.202 1.00 94.44 87 LEU A C 1
ATOM 672 O O . LEU A 1 87 ? 19.110 7.068 8.534 1.00 94.44 87 LEU A O 1
ATOM 676 N N . SER A 1 88 ? 19.799 9.028 9.364 1.00 91.75 88 SER A N 1
ATOM 677 C CA . SER A 1 88 ? 21.171 8.852 8.872 1.00 91.75 88 SER A CA 1
ATOM 678 C C . SER A 1 88 ? 21.960 7.827 9.694 1.00 91.75 88 SER A C 1
ATOM 680 O O . SER A 1 88 ? 22.985 7.328 9.229 1.00 91.75 88 SER A O 1
ATOM 682 N N . ALA A 1 89 ? 21.510 7.516 10.914 1.00 94.69 89 ALA A N 1
ATOM 683 C CA . ALA A 1 89 ? 22.091 6.460 11.731 1.00 94.69 89 ALA A CA 1
ATOM 684 C C . ALA A 1 89 ? 21.603 5.070 11.256 1.00 94.69 89 ALA A C 1
ATOM 686 O O . ALA A 1 89 ? 20.401 4.856 11.098 1.00 94.69 89 ALA A O 1
ATOM 687 N N . PRO A 1 90 ? 22.492 4.071 11.077 1.00 91.50 90 PRO A N 1
ATOM 688 C CA . PRO A 1 90 ? 22.093 2.757 10.557 1.00 91.50 90 PRO A CA 1
ATOM 689 C C . PRO A 1 90 ? 21.029 2.031 11.396 1.00 91.50 90 PRO A C 1
ATOM 691 O O . PRO A 1 90 ? 20.173 1.337 10.852 1.00 91.50 90 PRO A O 1
ATOM 694 N N . GLN A 1 91 ? 21.061 2.196 12.722 1.00 91.88 91 GLN A N 1
ATOM 695 C CA . GLN A 1 91 ? 20.129 1.523 13.634 1.00 91.88 91 GLN A CA 1
ATOM 696 C C . GLN A 1 91 ? 18.688 2.029 13.479 1.00 91.88 91 GLN A C 1
ATOM 698 O O . GLN A 1 91 ? 17.754 1.233 13.447 1.00 91.88 91 GLN A O 1
ATOM 703 N N . THR A 1 92 ? 18.501 3.342 13.351 1.00 89.88 92 THR A N 1
ATOM 704 C CA . THR A 1 92 ? 17.183 3.965 13.150 1.00 89.88 92 THR A CA 1
ATOM 705 C C . THR A 1 92 ? 16.681 3.734 11.726 1.00 89.88 92 THR A C 1
ATOM 707 O O . THR A 1 92 ? 15.494 3.466 11.529 1.00 89.88 92 THR A O 1
ATOM 710 N N . PHE A 1 93 ? 17.586 3.747 10.740 1.00 91.75 93 PHE A N 1
ATOM 711 C CA . PHE A 1 93 ? 17.277 3.388 9.357 1.00 91.75 93 PHE A CA 1
ATOM 712 C C . PHE A 1 93 ? 16.701 1.972 9.246 1.00 91.75 93 PHE A C 1
ATOM 714 O O . PHE A 1 93 ? 15.684 1.787 8.577 1.00 91.75 93 PHE A O 1
ATOM 721 N N . ARG A 1 94 ? 17.283 0.991 9.952 1.00 90.75 94 ARG A N 1
ATOM 722 C CA . ARG A 1 94 ? 16.860 -0.417 9.875 1.00 90.75 94 ARG A CA 1
ATOM 723 C C . ARG A 1 94 ? 15.378 -0.619 10.206 1.00 90.75 94 ARG A C 1
ATOM 725 O O . ARG A 1 94 ? 14.697 -1.380 9.524 1.00 90.75 94 ARG A O 1
ATOM 732 N N . SER A 1 95 ? 14.844 0.096 11.194 1.00 89.94 95 SER A N 1
ATOM 733 C CA . SER A 1 95 ? 13.412 0.041 11.533 1.00 89.94 95 SER A CA 1
ATOM 734 C C . SER A 1 95 ? 12.518 0.548 10.391 1.00 89.94 95 SER A C 1
ATOM 736 O O . SER A 1 95 ? 11.446 -0.003 10.116 1.00 89.94 95 SER A O 1
ATOM 738 N N . LYS A 1 96 ? 12.957 1.603 9.695 1.00 88.38 96 LYS A N 1
ATOM 739 C CA . LYS A 1 96 ? 12.226 2.179 8.558 1.00 88.38 96 LYS A CA 1
ATOM 740 C C . LYS A 1 96 ? 12.344 1.312 7.308 1.00 88.38 96 LYS A C 1
ATOM 742 O O . LYS A 1 96 ? 11.386 1.214 6.551 1.00 88.38 96 LYS A O 1
ATOM 747 N N . GLU A 1 97 ? 13.496 0.686 7.110 1.00 89.12 97 GLU A N 1
ATOM 748 C CA . GLU A 1 97 ? 13.741 -0.269 6.034 1.00 89.12 97 GLU A CA 1
ATOM 749 C C . GLU A 1 97 ? 12.792 -1.468 6.144 1.00 89.12 97 GLU A C 1
ATOM 751 O O . GLU A 1 97 ? 12.040 -1.724 5.210 1.00 89.12 97 GLU A O 1
ATOM 756 N N . ILE A 1 98 ? 12.728 -2.123 7.311 1.00 88.25 98 ILE A N 1
ATOM 757 C CA . ILE A 1 98 ? 11.854 -3.289 7.528 1.00 88.25 98 ILE A CA 1
ATOM 758 C C . ILE A 1 98 ? 10.384 -2.923 7.279 1.00 88.25 98 ILE A C 1
ATOM 760 O O . ILE A 1 98 ? 9.699 -3.568 6.492 1.00 88.25 98 ILE A O 1
ATOM 764 N N . SER A 1 99 ? 9.897 -1.841 7.894 1.00 83.44 99 SER A N 1
ATOM 765 C CA . SER A 1 99 ? 8.493 -1.431 7.735 1.00 83.44 99 SER A CA 1
ATOM 766 C C . SER A 1 99 ? 8.133 -1.020 6.304 1.00 83.44 99 SER A C 1
ATOM 768 O O . SER A 1 99 ? 6.992 -1.200 5.889 1.00 83.44 99 SER A O 1
ATOM 770 N N . LYS A 1 100 ? 9.077 -0.473 5.528 1.00 84.38 100 LYS A N 1
ATOM 771 C CA . LYS A 1 100 ? 8.853 -0.157 4.111 1.00 84.38 100 LYS A CA 1
ATOM 772 C C . LYS A 1 100 ? 8.920 -1.398 3.221 1.00 84.38 100 LYS A C 1
ATOM 774 O O . LYS A 1 100 ? 8.165 -1.447 2.253 1.00 84.38 100 LYS A O 1
ATOM 779 N N . SER A 1 101 ? 9.773 -2.366 3.558 1.00 85.44 101 SER A N 1
ATOM 780 C CA . SER A 1 101 ? 9.976 -3.584 2.771 1.00 85.44 101 SER A CA 1
ATOM 781 C C . SER A 1 101 ? 8.765 -4.506 2.829 1.00 85.44 101 SER A C 1
ATOM 783 O O . SER A 1 101 ? 8.291 -4.946 1.789 1.00 85.44 101 SER A O 1
ATOM 785 N N . ASN A 1 102 ? 8.202 -4.715 4.021 1.00 82.94 102 ASN A N 1
ATOM 786 C CA . ASN A 1 102 ? 7.164 -5.726 4.262 1.00 82.94 102 ASN A CA 1
ATOM 787 C C . ASN A 1 102 ? 5.816 -5.461 3.560 1.00 82.94 102 ASN A C 1
ATOM 789 O O . ASN A 1 102 ? 4.910 -6.287 3.618 1.00 82.94 102 ASN A O 1
ATOM 793 N N . VAL A 1 103 ? 5.643 -4.300 2.920 1.00 81.38 103 VAL A N 1
ATOM 794 C CA . VAL A 1 103 ? 4.381 -3.918 2.261 1.00 81.38 103 VAL A CA 1
ATOM 795 C C . VAL A 1 103 ? 4.097 -4.727 0.994 1.00 81.38 103 VAL A C 1
ATOM 797 O O . VAL A 1 103 ? 2.964 -4.725 0.524 1.00 81.38 103 VAL A O 1
ATOM 800 N N . VAL A 1 104 ? 5.099 -5.411 0.437 1.00 82.88 104 VAL A N 1
ATOM 801 C CA . VAL A 1 104 ? 4.932 -6.225 -0.777 1.00 82.88 104 VAL A CA 1
ATOM 802 C C . VAL A 1 104 ? 4.726 -7.712 -0.484 1.00 82.88 104 VAL A C 1
ATOM 804 O O . VAL A 1 104 ? 4.297 -8.443 -1.372 1.00 82.88 104 VAL A O 1
ATOM 807 N N . ASP A 1 105 ? 4.974 -8.161 0.748 1.00 84.12 105 ASP A N 1
ATOM 808 C CA . ASP A 1 105 ? 5.033 -9.588 1.093 1.00 84.12 105 ASP A CA 1
ATOM 809 C C . ASP A 1 105 ? 3.679 -10.294 0.945 1.00 84.12 105 ASP A C 1
ATOM 811 O O . ASP A 1 105 ? 3.604 -11.406 0.418 1.00 84.12 105 ASP A O 1
ATOM 815 N N . ASP A 1 106 ? 2.589 -9.647 1.371 1.00 79.94 106 ASP A N 1
ATOM 816 C CA . ASP A 1 106 ? 1.230 -10.184 1.245 1.00 79.94 106 ASP A CA 1
ATOM 817 C C . ASP A 1 106 ? 0.758 -10.197 -0.213 1.00 79.94 106 ASP A C 1
ATOM 819 O O . ASP A 1 106 ? 0.033 -11.104 -0.622 1.00 79.94 106 ASP A O 1
ATOM 823 N N . MET A 1 107 ? 1.204 -9.226 -1.015 1.00 76.31 107 MET A N 1
ATOM 824 C CA . MET A 1 107 ? 0.921 -9.169 -2.449 1.00 76.31 107 MET A CA 1
ATOM 825 C C . MET A 1 107 ? 1.619 -10.315 -3.193 1.00 76.31 107 MET A C 1
ATOM 827 O O . MET A 1 107 ? 0.941 -11.046 -3.916 1.00 76.31 107 MET A O 1
ATOM 831 N N . VAL A 1 108 ? 2.912 -10.540 -2.941 1.00 81.62 108 VAL A N 1
ATOM 832 C CA . VAL A 1 108 ? 3.684 -11.664 -3.505 1.00 81.62 108 VAL A CA 1
ATOM 833 C C . VAL A 1 108 ? 3.053 -13.000 -3.109 1.00 81.62 108 VAL A C 1
ATOM 835 O O . VAL A 1 108 ? 2.698 -13.808 -3.965 1.00 81.62 108 VAL A O 1
ATOM 838 N N . SER A 1 109 ? 2.790 -13.185 -1.812 1.00 81.12 109 SER A N 1
ATOM 839 C CA . SER A 1 109 ? 2.201 -14.420 -1.275 1.00 81.12 109 SER A CA 1
ATOM 840 C C . SER A 1 109 ? 0.793 -14.703 -1.810 1.00 81.12 109 SER A C 1
ATOM 842 O O . SER A 1 109 ? 0.346 -15.848 -1.807 1.00 81.12 109 SER A O 1
ATOM 844 N N . SER A 1 110 ? 0.065 -13.673 -2.255 1.00 76.44 110 SER A N 1
ATOM 845 C CA . SER A 1 110 ? -1.293 -13.835 -2.784 1.00 76.44 110 SER A CA 1
ATOM 846 C C . SER A 1 110 ? -1.343 -14.408 -4.201 1.00 76.44 110 SER A C 1
ATOM 848 O O . SER A 1 110 ? -2.421 -14.802 -4.648 1.00 76.44 110 SER A O 1
ATOM 850 N N . ASN A 1 111 ? -0.209 -14.464 -4.909 1.00 71.44 111 ASN A N 1
ATOM 851 C CA . ASN A 1 111 ? -0.160 -14.869 -6.307 1.00 71.44 111 ASN A CA 1
ATOM 852 C C . ASN A 1 111 ? 0.924 -15.922 -6.575 1.00 71.44 111 ASN A C 1
ATOM 854 O O . ASN A 1 111 ? 1.971 -15.628 -7.147 1.00 71.44 111 ASN A O 1
ATOM 858 N N . GLY A 1 112 ? 0.610 -17.176 -6.240 1.00 74.94 112 GLY A N 1
ATOM 859 C CA . GLY A 1 112 ? 1.469 -18.333 -6.521 1.00 74.94 112 GLY A CA 1
ATOM 860 C C . GLY A 1 112 ? 1.581 -18.729 -8.001 1.00 74.94 112 GLY A C 1
ATOM 861 O O . GLY A 1 112 ? 2.151 -19.770 -8.294 1.00 74.94 112 GLY A O 1
ATOM 862 N N . ILE A 1 113 ? 0.990 -17.962 -8.928 1.00 71.88 113 ILE A N 1
ATOM 863 C CA . ILE A 1 113 ? 1.211 -18.122 -10.378 1.00 71.88 113 ILE A CA 1
ATOM 864 C C . ILE A 1 113 ? 2.392 -17.255 -10.829 1.00 71.88 113 ILE A C 1
ATOM 866 O O . ILE A 1 113 ? 3.118 -17.638 -11.739 1.00 71.88 113 ILE A O 1
ATOM 870 N N . LEU A 1 114 ? 2.548 -16.065 -10.236 1.00 71.19 114 LEU A N 1
ATOM 871 C CA . LEU A 1 114 ? 3.607 -15.115 -10.587 1.00 71.19 114 LEU A CA 1
ATOM 872 C C . LEU A 1 114 ? 4.891 -15.319 -9.791 1.00 71.19 114 LEU A C 1
ATOM 874 O O . LEU A 1 114 ? 5.952 -14.957 -10.283 1.00 71.19 114 LEU A O 1
ATOM 878 N N . TYR A 1 115 ? 4.768 -15.830 -8.570 1.00 75.81 115 TYR A N 1
ATOM 879 C CA . TYR A 1 115 ? 5.880 -16.008 -7.654 1.00 75.81 115 TYR A CA 1
ATOM 880 C C . TYR A 1 115 ? 5.894 -17.445 -7.160 1.00 75.81 115 TYR A C 1
ATOM 882 O O . TYR A 1 115 ? 4.903 -17.933 -6.604 1.00 75.81 115 TYR A O 1
ATOM 890 N N . GLU A 1 116 ? 7.022 -18.116 -7.341 1.00 81.88 116 GLU A N 1
ATOM 891 C CA . GLU A 1 116 ? 7.260 -19.418 -6.736 1.00 81.88 116 GLU A CA 1
ATOM 892 C C . GLU A 1 116 ? 7.315 -19.305 -5.198 1.00 81.88 116 GLU A C 1
ATOM 894 O O . GLU A 1 116 ? 7.558 -18.227 -4.642 1.00 81.88 116 GLU A O 1
ATOM 899 N N . PRO A 1 117 ? 7.109 -20.406 -4.452 1.00 79.31 117 PRO A N 1
ATOM 900 C CA . PRO A 1 117 ? 7.208 -20.382 -2.998 1.00 79.31 117 PRO A CA 1
ATOM 901 C C . PRO A 1 117 ? 8.569 -19.857 -2.511 1.00 79.31 117 PRO A C 1
ATOM 903 O O . PRO A 1 117 ? 9.601 -20.507 -2.676 1.00 79.31 117 PRO A O 1
ATOM 906 N N . GLY A 1 118 ? 8.557 -18.691 -1.859 1.00 80.56 118 GLY A N 1
ATOM 907 C CA . GLY A 1 118 ? 9.759 -18.022 -1.348 1.00 80.56 118 GLY A CA 1
ATOM 908 C C . GLY A 1 118 ? 10.467 -17.115 -2.359 1.00 80.56 118 GLY A C 1
ATOM 909 O O . GLY A 1 118 ? 11.512 -16.555 -2.030 1.00 80.56 118 GLY A O 1
ATOM 910 N N . GLU A 1 119 ? 9.916 -16.950 -3.561 1.00 84.62 119 GLU A N 1
ATOM 911 C CA . GLU A 1 119 ? 10.361 -15.944 -4.518 1.00 84.62 119 GLU A CA 1
ATOM 912 C C . GLU A 1 119 ? 9.876 -14.555 -4.095 1.00 84.62 119 GLU A C 1
ATOM 914 O O . GLU A 1 119 ? 8.720 -14.368 -3.721 1.00 84.62 119 GLU A O 1
ATOM 919 N N . HIS A 1 120 ? 10.767 -13.568 -4.166 1.00 85.44 120 HIS A N 1
ATOM 920 C CA . HIS A 1 120 ? 10.457 -12.169 -3.903 1.00 85.44 120 HIS A CA 1
ATOM 921 C C . HIS A 1 120 ? 11.135 -11.294 -4.958 1.00 85.44 120 HIS A C 1
ATOM 923 O O . HIS A 1 120 ? 12.247 -11.617 -5.382 1.00 85.44 120 HIS A O 1
ATOM 929 N N . PRO A 1 121 ? 10.515 -10.170 -5.356 1.00 88.25 121 PRO A N 1
ATOM 930 C CA . PRO A 1 121 ? 11.198 -9.196 -6.189 1.00 88.25 121 PRO A CA 1
ATOM 931 C C . PRO A 1 121 ? 12.407 -8.608 -5.469 1.00 88.25 121 PRO A C 1
ATOM 933 O O . PRO A 1 121 ? 12.401 -8.453 -4.244 1.00 88.25 121 PRO A O 1
ATOM 936 N N . ASP A 1 122 ? 13.395 -8.175 -6.247 1.00 91.44 122 ASP A N 1
ATOM 937 C CA . ASP A 1 122 ? 14.472 -7.341 -5.726 1.00 91.44 122 ASP A CA 1
ATOM 938 C C . ASP A 1 122 ? 13.861 -6.060 -5.153 1.00 91.44 122 ASP A C 1
ATOM 940 O O . ASP A 1 122 ? 13.364 -5.222 -5.902 1.00 91.44 122 ASP A O 1
ATOM 944 N N . HIS A 1 123 ? 13.887 -5.896 -3.830 1.00 91.88 123 HIS A N 1
ATOM 945 C CA . HIS A 1 123 ? 13.311 -4.733 -3.161 1.00 91.88 123 HIS A CA 1
ATOM 946 C C . HIS A 1 123 ? 14.387 -3.979 -2.382 1.00 91.88 123 HIS A C 1
ATOM 948 O O . HIS A 1 123 ? 14.883 -4.442 -1.355 1.00 91.88 123 HIS A O 1
ATOM 954 N N . VAL A 1 124 ? 14.753 -2.795 -2.873 1.00 93.44 124 VAL A N 1
ATOM 955 C CA . VAL A 1 124 ? 15.805 -1.964 -2.278 1.00 93.44 124 VAL A CA 1
ATOM 956 C C . VAL A 1 124 ? 15.223 -0.643 -1.812 1.00 93.44 124 VAL A C 1
ATOM 958 O O . VAL A 1 124 ? 14.629 0.104 -2.586 1.00 93.44 124 VAL A O 1
ATOM 961 N N . ILE A 1 125 ? 15.457 -0.312 -0.544 1.00 93.44 125 ILE A N 1
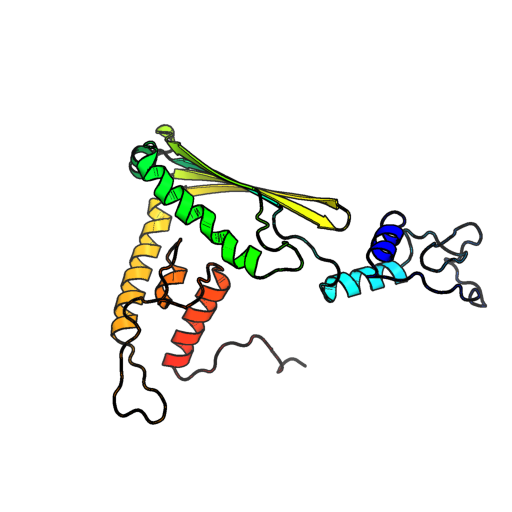ATOM 962 C CA . ILE A 1 125 ? 15.027 0.950 0.053 1.00 93.44 125 ILE A CA 1
ATOM 963 C C . ILE A 1 125 ? 16.257 1.771 0.411 1.00 93.44 125 ILE A C 1
ATOM 965 O O . ILE A 1 125 ? 17.151 1.310 1.114 1.00 93.44 125 ILE A O 1
ATOM 969 N N . VAL A 1 126 ? 16.281 3.026 -0.028 1.00 94.81 126 VAL A N 1
ATOM 970 C CA . VAL A 1 126 ? 17.351 3.971 0.293 1.00 94.81 126 VAL A CA 1
ATOM 971 C C . VAL A 1 126 ? 16.749 5.223 0.909 1.00 94.81 126 VAL A C 1
ATOM 973 O O . VAL A 1 126 ? 15.767 5.773 0.408 1.00 94.81 126 VAL A O 1
ATOM 976 N N . ILE A 1 127 ? 17.341 5.691 2.008 1.00 95.62 127 ILE A N 1
ATOM 977 C CA . ILE A 1 127 ? 17.020 6.981 2.622 1.00 95.62 127 ILE A CA 1
ATOM 978 C C . ILE A 1 127 ? 18.330 7.748 2.814 1.00 95.62 127 ILE A C 1
ATOM 980 O O . ILE A 1 127 ? 19.284 7.217 3.384 1.00 95.62 127 ILE A O 1
ATOM 984 N N . LYS A 1 128 ? 18.395 8.986 2.319 1.00 97.25 128 LYS A N 1
ATOM 985 C CA . LYS A 1 128 ? 19.551 9.875 2.479 1.00 97.25 128 LYS A CA 1
ATOM 986 C C . LYS A 1 128 ? 19.151 11.196 3.119 1.00 97.25 128 LYS A C 1
ATOM 988 O O . LYS A 1 128 ? 18.146 11.801 2.752 1.00 97.25 128 LYS A O 1
ATOM 993 N N . TYR A 1 129 ? 19.983 11.655 4.046 1.00 97.31 129 TYR A N 1
ATOM 994 C CA . TYR A 1 129 ? 19.849 12.978 4.633 1.00 97.31 129 TYR A CA 1
ATOM 995 C C . TYR A 1 129 ? 20.450 14.034 3.701 1.00 97.31 129 TYR A C 1
ATOM 997 O O . TYR A 1 129 ? 21.629 13.961 3.354 1.00 97.31 129 TYR A O 1
ATOM 1005 N N . VAL A 1 130 ? 19.634 15.003 3.286 1.00 97.81 130 VAL A N 1
ATOM 1006 C CA . VAL A 1 130 ? 20.031 16.107 2.403 1.00 97.81 130 VAL A CA 1
ATOM 1007 C C . VAL A 1 130 ? 19.475 17.409 2.992 1.00 97.81 130 VAL A C 1
ATOM 1009 O O . VAL A 1 130 ? 18.316 17.729 2.737 1.00 97.81 130 VAL A O 1
ATOM 1012 N N . PRO A 1 131 ? 20.268 18.183 3.763 1.00 96.69 131 PRO A N 1
ATOM 1013 C CA . PRO A 1 131 ? 19.774 19.344 4.514 1.00 96.69 131 PRO A CA 1
ATOM 1014 C C . PRO A 1 131 ? 18.984 20.359 3.678 1.00 96.69 131 PRO A C 1
ATOM 1016 O O . PRO A 1 131 ? 18.010 20.932 4.153 1.00 96.69 131 PRO A O 1
ATOM 1019 N N . TYR A 1 132 ? 19.385 20.558 2.418 1.00 97.81 132 TYR A N 1
ATOM 1020 C CA . TYR A 1 132 ? 18.812 21.574 1.534 1.00 97.81 132 TYR A CA 1
ATOM 1021 C C . TYR A 1 132 ? 17.300 21.426 1.315 1.00 97.81 132 TYR A C 1
ATOM 1023 O O . TYR A 1 132 ? 16.607 22.431 1.199 1.00 97.81 132 TYR A O 1
ATOM 1031 N N . VAL A 1 133 ? 16.780 20.193 1.261 1.00 96.44 133 VAL A N 1
ATOM 1032 C CA . VAL A 1 133 ? 15.358 19.971 0.949 1.00 96.44 133 VAL A CA 1
ATOM 1033 C C . VAL A 1 133 ? 14.441 20.125 2.167 1.00 96.44 133 VAL A C 1
ATOM 1035 O O . VAL A 1 133 ? 13.228 20.181 1.999 1.00 96.44 133 VAL A O 1
ATOM 1038 N N . GLY A 1 134 ? 14.992 20.219 3.385 1.00 96.88 134 GLY A N 1
ATOM 1039 C CA . GLY A 1 134 ? 14.202 20.381 4.608 1.00 96.88 134 GLY A CA 1
ATOM 1040 C C . GLY A 1 134 ? 13.097 19.323 4.744 1.00 96.88 134 GLY A C 1
ATOM 1041 O O . GLY A 1 134 ? 13.354 18.129 4.588 1.00 96.88 134 GLY A O 1
ATOM 1042 N N . ASP A 1 135 ? 11.868 19.761 5.026 1.00 95.88 135 ASP A N 1
ATOM 1043 C CA . ASP A 1 135 ? 10.680 18.893 5.132 1.00 95.88 135 ASP A CA 1
ATOM 1044 C C . ASP A 1 135 ? 10.121 18.426 3.772 1.00 95.88 135 ASP A C 1
ATOM 1046 O O . ASP A 1 135 ? 9.340 17.474 3.715 1.00 95.88 135 ASP A O 1
ATOM 1050 N N . SER A 1 136 ? 10.581 19.039 2.674 1.00 96.25 136 SER A N 1
ATOM 1051 C CA . SER A 1 136 ? 10.177 18.741 1.296 1.00 96.25 136 SER A CA 1
ATOM 1052 C C . SER A 1 136 ? 10.859 17.467 0.788 1.00 96.25 136 SER A C 1
ATOM 1054 O O . SER A 1 136 ? 11.745 17.474 -0.078 1.00 96.25 136 SER A O 1
ATOM 1056 N N . LYS A 1 137 ? 10.469 16.339 1.379 1.00 94.25 137 LYS A N 1
ATOM 1057 C CA . LYS A 1 137 ? 10.944 14.998 1.061 1.00 94.25 137 LYS A CA 1
ATOM 1058 C C . LYS A 1 137 ? 10.722 14.678 -0.416 1.00 94.25 137 LYS A C 1
ATOM 1060 O O . LYS A 1 137 ? 9.628 14.820 -0.960 1.00 94.25 137 LYS A O 1
ATOM 1065 N N . ARG A 1 138 ? 11.751 14.130 -1.056 1.00 95.75 138 ARG A N 1
ATOM 1066 C CA . ARG A 1 138 ? 11.667 13.594 -2.419 1.00 95.75 138 ARG A CA 1
ATOM 1067 C C . ARG A 1 138 ? 11.697 12.076 -2.378 1.00 95.75 138 ARG A C 1
ATOM 1069 O O . ARG A 1 138 ? 12.588 11.496 -1.752 1.00 95.75 138 ARG A O 1
ATOM 1076 N N . ALA A 1 139 ? 10.729 11.444 -3.027 1.00 92.12 139 ALA A N 1
ATOM 1077 C CA . ALA A 1 139 ? 10.707 10.009 -3.279 1.00 92.12 139 ALA A CA 1
ATOM 1078 C C . ALA A 1 139 ? 10.901 9.762 -4.775 1.00 92.12 139 ALA A C 1
ATOM 1080 O O . ALA A 1 139 ? 10.292 10.440 -5.598 1.00 92.12 139 ALA A O 1
ATOM 1081 N N . MET A 1 140 ? 11.777 8.829 -5.111 1.00 94.00 140 MET A N 1
ATOM 1082 C CA . MET A 1 140 ? 12.035 8.375 -6.467 1.00 94.00 140 MET A CA 1
ATOM 1083 C C . MET A 1 140 ? 11.952 6.864 -6.450 1.00 94.00 140 MET A C 1
ATOM 1085 O O . MET A 1 140 ? 12.776 6.216 -5.806 1.00 94.00 140 MET A O 1
ATOM 1089 N N . ASP A 1 141 ? 10.951 6.329 -7.128 1.00 89.75 141 ASP A N 1
ATOM 1090 C CA . ASP A 1 141 ? 10.667 4.907 -7.118 1.00 89.75 141 ASP A CA 1
ATOM 1091 C C . ASP A 1 141 ? 10.707 4.374 -8.550 1.00 89.75 141 ASP A C 1
ATOM 1093 O O . ASP A 1 141 ? 10.127 4.969 -9.461 1.00 89.75 141 ASP A O 1
ATOM 1097 N N . GLU A 1 142 ? 11.391 3.255 -8.743 1.00 91.00 142 GLU A N 1
ATOM 1098 C CA . GLU A 1 142 ? 11.414 2.507 -9.994 1.00 91.00 142 GLU A CA 1
ATOM 1099 C C . GLU A 1 142 ? 10.782 1.137 -9.762 1.00 91.00 142 GLU A C 1
ATOM 1101 O O . GLU A 1 142 ? 11.194 0.393 -8.872 1.00 91.00 142 GLU A O 1
ATOM 1106 N N . TYR A 1 143 ? 9.780 0.815 -10.574 1.00 85.50 143 TYR A N 1
ATOM 1107 C CA . TYR A 1 143 ? 9.119 -0.482 -10.594 1.00 85.50 143 TYR A CA 1
ATOM 1108 C C . TYR A 1 143 ? 9.375 -1.107 -11.952 1.00 85.50 143 TYR A C 1
ATOM 1110 O O . TYR A 1 143 ? 8.873 -0.611 -12.960 1.00 85.50 143 TYR A O 1
ATOM 1118 N N . THR A 1 144 ? 10.132 -2.195 -11.978 1.00 89.31 144 THR A N 1
ATOM 1119 C CA . THR A 1 144 ? 10.360 -2.986 -13.185 1.00 89.31 144 THR A CA 1
ATOM 1120 C C . THR A 1 144 ? 9.636 -4.313 -13.047 1.00 89.31 144 THR A C 1
ATOM 1122 O O . THR A 1 144 ? 9.687 -4.965 -12.006 1.00 89.31 144 THR A O 1
ATOM 1125 N N . SER A 1 145 ? 8.917 -4.688 -14.098 1.00 84.25 145 SER A N 1
ATOM 1126 C CA . SER A 1 145 ? 8.086 -5.886 -14.133 1.00 84.25 145 SER A CA 1
ATOM 1127 C C . SER A 1 145 ? 8.261 -6.608 -15.466 1.00 84.25 145 SER A C 1
ATOM 1129 O O . SER A 1 145 ? 8.384 -5.965 -16.514 1.00 84.25 145 SER A O 1
ATOM 1131 N N . GLU A 1 146 ? 8.250 -7.937 -15.442 1.00 81.75 146 GLU A N 1
ATOM 1132 C CA . GLU A 1 146 ? 8.328 -8.758 -16.652 1.00 81.75 146 GLU A CA 1
ATOM 1133 C C . GLU A 1 146 ? 6.940 -8.978 -17.239 1.00 81.75 146 GLU A C 1
ATOM 1135 O O . GLU A 1 146 ? 6.171 -9.807 -16.773 1.00 81.75 146 GLU A O 1
ATOM 1140 N N . ILE A 1 147 ? 6.603 -8.206 -18.267 1.00 75.38 147 ILE A N 1
ATOM 1141 C CA . ILE A 1 147 ? 5.338 -8.346 -18.984 1.00 75.38 147 ILE A CA 1
ATOM 1142 C C . ILE A 1 147 ? 5.384 -9.548 -19.936 1.00 75.38 147 ILE A C 1
ATOM 1144 O O . ILE A 1 147 ? 6.404 -10.204 -20.151 1.00 75.38 147 ILE A O 1
ATOM 1148 N N . PHE A 1 148 ? 4.240 -9.792 -20.567 1.00 69.75 148 PHE A N 1
ATOM 1149 C CA . PHE A 1 148 ? 4.057 -10.847 -21.547 1.00 69.75 148 PHE A CA 1
ATOM 1150 C C . PHE A 1 148 ? 5.213 -10.961 -22.565 1.00 69.75 148 PHE A C 1
ATOM 1152 O O . PHE A 1 148 ? 5.679 -9.957 -23.107 1.00 69.75 148 PHE A O 1
ATOM 1159 N N . MET A 1 149 ? 5.623 -12.207 -22.848 1.00 66.50 149 MET A N 1
ATOM 1160 C CA . MET A 1 149 ? 6.730 -12.587 -23.749 1.00 66.50 149 MET A CA 1
ATOM 1161 C C . MET A 1 149 ? 8.136 -12.148 -23.318 1.00 66.50 149 MET A C 1
ATOM 1163 O O . MET A 1 149 ? 8.982 -11.873 -24.169 1.00 66.50 149 MET A O 1
ATOM 1167 N N . GLY A 1 150 ? 8.396 -12.026 -22.017 1.00 73.50 150 GLY A N 1
ATOM 1168 C CA . GLY A 1 150 ? 9.692 -11.533 -21.541 1.00 73.50 150 GLY A CA 1
ATOM 1169 C C . GLY A 1 150 ? 9.935 -10.060 -21.888 1.00 73.50 150 GLY A C 1
ATOM 1170 O O . GLY A 1 150 ? 11.065 -9.575 -21.806 1.00 73.50 150 GLY A O 1
ATOM 1171 N N . GLY A 1 151 ? 8.884 -9.331 -22.283 1.00 77.88 151 GLY A N 1
ATOM 1172 C CA . GLY A 1 151 ? 8.945 -7.882 -22.353 1.00 77.88 151 GLY A CA 1
ATOM 1173 C C . GLY A 1 151 ? 9.155 -7.305 -20.954 1.00 77.88 151 GLY A C 1
ATOM 1174 O O . GLY A 1 151 ? 8.836 -7.931 -19.946 1.00 77.88 151 GLY A O 1
ATOM 1175 N N . LYS A 1 152 ? 9.652 -6.073 -20.874 1.00 85.75 152 LYS A N 1
ATOM 1176 C CA . LYS A 1 152 ? 9.808 -5.367 -19.598 1.00 85.75 152 LYS A CA 1
ATOM 1177 C C . LYS A 1 152 ? 8.966 -4.104 -19.597 1.00 85.75 152 LYS A C 1
ATOM 1179 O O . LYS A 1 152 ? 8.956 -3.359 -20.575 1.00 85.75 152 LYS A O 1
ATOM 1184 N N . SER A 1 153 ? 8.258 -3.879 -18.498 1.00 82.12 153 SER A N 1
ATOM 1185 C CA . SER A 1 153 ? 7.599 -2.612 -18.202 1.00 82.12 153 SER A CA 1
ATOM 1186 C C . SER A 1 153 ? 8.298 -1.975 -17.017 1.00 82.12 153 SER A C 1
ATOM 1188 O O . SER A 1 153 ? 8.440 -2.606 -15.971 1.00 82.12 153 SER A O 1
ATOM 1190 N N . THR A 1 154 ? 8.733 -0.732 -17.198 1.00 85.31 154 THR A N 1
ATOM 1191 C CA . THR A 1 154 ? 9.382 0.050 -16.150 1.00 85.31 154 THR A CA 1
ATOM 1192 C C . THR A 1 154 ? 8.588 1.323 -15.918 1.00 85.31 154 THR A C 1
ATOM 1194 O O . THR A 1 154 ? 8.322 2.084 -16.850 1.00 85.31 154 THR A O 1
ATOM 1197 N N . ILE A 1 155 ? 8.212 1.550 -14.665 1.00 82.44 155 ILE A N 1
ATOM 1198 C CA . ILE A 1 155 ? 7.528 2.751 -14.202 1.00 82.44 155 ILE A CA 1
ATOM 1199 C C . ILE A 1 155 ? 8.491 3.490 -13.283 1.00 82.44 155 ILE A C 1
ATOM 1201 O O . ILE A 1 155 ? 8.896 2.959 -12.252 1.00 82.44 155 ILE A O 1
ATOM 1205 N N . VAL A 1 156 ? 8.827 4.725 -13.647 1.00 86.69 156 VAL A N 1
ATOM 1206 C CA . VAL A 1 156 ? 9.623 5.626 -12.811 1.00 86.69 156 VAL A CA 1
ATOM 1207 C C . VAL A 1 156 ? 8.707 6.713 -12.277 1.00 86.69 156 VAL A C 1
ATOM 1209 O O . VAL A 1 156 ? 8.035 7.406 -13.041 1.00 86.69 156 VAL A O 1
ATOM 1212 N N . MET A 1 157 ? 8.686 6.871 -10.961 1.00 83.62 157 MET A N 1
ATOM 1213 C CA . MET A 1 157 ? 7.900 7.884 -10.274 1.00 83.62 157 MET A CA 1
ATOM 1214 C C . MET A 1 157 ? 8.820 8.811 -9.498 1.00 83.62 157 MET A C 1
ATOM 1216 O O . MET A 1 157 ? 9.745 8.369 -8.826 1.00 83.62 157 MET A O 1
ATOM 1220 N N . HIS A 1 158 ? 8.535 10.108 -9.567 1.00 91.88 158 HIS A N 1
ATOM 1221 C CA . HIS A 1 158 ? 9.154 11.110 -8.714 1.00 91.88 158 HIS A CA 1
ATOM 1222 C C . HIS A 1 158 ? 8.051 11.855 -7.970 1.00 91.88 158 HIS A C 1
ATOM 1224 O O . HIS A 1 158 ? 7.204 12.499 -8.590 1.00 91.88 158 HIS A O 1
ATOM 1230 N N . ASN A 1 159 ? 8.090 11.806 -6.643 1.00 85.44 159 ASN A N 1
ATOM 1231 C CA . ASN A 1 159 ? 7.133 12.475 -5.782 1.00 85.44 159 ASN A CA 1
ATOM 1232 C C . ASN A 1 159 ? 7.831 13.516 -4.899 1.00 85.44 159 ASN A C 1
ATOM 1234 O O . ASN A 1 159 ? 8.842 13.225 -4.254 1.00 85.44 159 ASN A O 1
ATOM 1238 N N . THR A 1 160 ? 7.272 14.723 -4.869 1.00 93.31 160 THR A N 1
ATOM 1239 C CA . THR A 1 160 ? 7.671 15.787 -3.944 1.00 93.31 160 THR A CA 1
ATOM 1240 C C . THR A 1 160 ? 6.595 15.895 -2.882 1.00 93.31 160 THR A C 1
ATOM 1242 O O . THR A 1 160 ? 5.455 16.234 -3.191 1.00 93.31 160 THR A O 1
ATOM 1245 N N . CYS A 1 161 ? 6.970 15.626 -1.641 1.00 88.38 161 CYS A N 1
ATOM 1246 C CA . CYS A 1 161 ? 6.057 15.580 -0.517 1.00 88.38 161 CYS A CA 1
ATOM 1247 C C . CYS A 1 161 ? 6.555 16.501 0.587 1.00 88.38 161 CYS A C 1
ATOM 1249 O O . CYS A 1 161 ? 7.677 16.337 1.055 1.00 88.38 161 CYS A O 1
ATOM 1251 N N . GLU A 1 162 ? 5.702 17.395 1.065 1.00 94.69 162 GLU A N 1
ATOM 1252 C CA . GLU A 1 162 ? 5.912 18.019 2.371 1.00 94.69 162 GLU A CA 1
ATOM 1253 C C . GLU A 1 162 ? 5.513 16.989 3.436 1.00 94.69 162 GLU A C 1
ATOM 1255 O O . GLU A 1 162 ? 4.326 16.720 3.643 1.00 94.69 162 GLU A O 1
ATOM 1260 N N . ASP A 1 163 ? 6.506 16.325 4.030 1.00 91.50 163 ASP A N 1
ATOM 1261 C CA . ASP A 1 163 ? 6.297 15.097 4.808 1.00 91.50 163 ASP A CA 1
ATOM 1262 C C . ASP A 1 163 ? 5.430 15.361 6.046 1.00 91.50 163 ASP A C 1
ATOM 1264 O O . ASP A 1 163 ? 4.506 14.602 6.345 1.00 91.50 163 ASP A O 1
ATOM 1268 N N . SER A 1 164 ? 5.638 16.504 6.706 1.00 95.25 164 SER A N 1
ATOM 1269 C CA . SER A 1 164 ? 4.828 16.923 7.850 1.00 95.25 164 SER A CA 1
ATOM 1270 C C . SER A 1 164 ? 3.381 17.233 7.455 1.00 95.25 164 SER A C 1
ATOM 1272 O O . SER A 1 164 ? 2.460 16.902 8.204 1.00 95.25 164 SER A O 1
ATOM 1274 N N . LEU A 1 165 ? 3.151 17.822 6.273 1.00 95.38 165 LEU A N 1
ATOM 1275 C CA . LEU A 1 165 ? 1.797 18.119 5.784 1.00 95.38 165 LEU A CA 1
ATOM 1276 C C . LEU A 1 165 ? 1.026 16.854 5.390 1.00 95.38 165 LEU A C 1
ATOM 1278 O O . LEU A 1 165 ? -0.197 16.841 5.507 1.00 95.38 165 LEU A O 1
ATOM 1282 N N . LEU A 1 166 ? 1.715 15.791 4.966 1.00 92.06 166 LEU A N 1
ATOM 1283 C CA . LEU A 1 166 ? 1.092 14.482 4.749 1.00 92.06 166 LEU A CA 1
ATOM 1284 C C . LEU A 1 166 ? 0.857 13.725 6.062 1.00 92.06 166 LEU A C 1
ATOM 1286 O O . LEU A 1 166 ? -0.165 13.059 6.208 1.00 92.06 166 LEU A O 1
ATOM 1290 N N . ALA A 1 167 ? 1.775 13.825 7.027 1.00 94.94 167 ALA A N 1
ATOM 1291 C CA . ALA A 1 167 ? 1.688 13.093 8.289 1.00 94.94 167 ALA A CA 1
ATOM 1292 C C . ALA A 1 167 ? 0.637 13.667 9.255 1.00 94.94 167 ALA A C 1
ATOM 1294 O O . ALA A 1 167 ? -0.065 12.905 9.920 1.00 94.94 167 ALA A O 1
ATOM 1295 N N . ALA A 1 168 ? 0.503 14.994 9.333 1.00 97.19 168 ALA A N 1
ATOM 1296 C CA . ALA A 1 168 ? -0.427 15.656 10.249 1.00 97.19 168 ALA A CA 1
ATOM 1297 C C . ALA A 1 168 ? -1.893 15.174 10.128 1.00 97.19 168 ALA A C 1
ATOM 1299 O O . ALA A 1 168 ? -2.463 14.803 11.158 1.00 97.19 168 ALA A O 1
ATOM 1300 N N . PRO A 1 169 ? -2.521 15.113 8.933 1.00 96.50 169 PRO A N 1
ATOM 1301 C CA . PRO A 1 169 ? -3.890 14.611 8.808 1.00 96.50 169 PRO A CA 1
ATOM 1302 C C . PRO A 1 169 ? -4.010 13.119 9.146 1.00 96.50 169 PRO A C 1
ATOM 1304 O O . PRO A 1 169 ? -4.985 12.726 9.775 1.00 96.50 169 PRO A O 1
ATOM 1307 N N . ILE A 1 170 ? -2.996 12.303 8.832 1.00 95.50 170 ILE A N 1
ATOM 1308 C CA . ILE A 1 170 ? -2.986 10.875 9.194 1.00 95.50 170 ILE A CA 1
ATOM 1309 C C . ILE A 1 170 ? -3.040 10.709 10.715 1.00 95.50 170 ILE A C 1
ATOM 1311 O O . ILE A 1 170 ? -3.779 9.863 11.207 1.00 95.50 170 ILE A O 1
ATOM 1315 N N . ILE A 1 171 ? -2.295 11.525 11.470 1.00 97.19 171 ILE A N 1
ATOM 1316 C CA . ILE A 1 171 ? -2.328 11.506 12.941 1.00 97.19 171 ILE A CA 1
ATOM 1317 C C . ILE A 1 171 ? -3.731 11.848 13.455 1.00 97.19 171 ILE A C 1
ATOM 1319 O O . ILE A 1 171 ? -4.220 11.176 14.363 1.00 97.19 171 ILE A O 1
ATOM 1323 N N . LEU A 1 172 ? -4.386 12.859 12.874 1.00 97.50 172 LEU A N 1
ATOM 1324 C CA . LEU A 1 172 ? -5.753 13.234 13.246 1.00 97.50 172 LEU A CA 1
ATOM 1325 C C . LEU A 1 172 ? -6.732 12.083 12.998 1.00 97.50 172 LEU A C 1
ATOM 1327 O O . LEU A 1 172 ? -7.471 11.712 13.910 1.00 97.50 172 LEU A O 1
ATOM 1331 N N . ASP A 1 173 ? -6.687 11.472 11.815 1.00 96.75 173 ASP A N 1
ATOM 1332 C CA . ASP A 1 173 ? -7.540 10.331 11.474 1.00 96.75 173 ASP A CA 1
ATOM 1333 C C . ASP A 1 173 ? -7.296 9.143 12.413 1.00 96.75 173 ASP A C 1
ATOM 1335 O O . ASP A 1 173 ? -8.238 8.458 12.813 1.00 96.75 173 ASP A O 1
ATOM 1339 N N . LEU A 1 174 ? -6.046 8.926 12.832 1.00 96.50 174 LEU A N 1
ATOM 1340 C CA . LEU A 1 174 ? -5.677 7.837 13.735 1.00 96.50 174 LEU A CA 1
ATOM 1341 C C . LEU A 1 174 ? -6.310 8.039 15.114 1.00 96.50 174 LEU A C 1
ATOM 1343 O O . LEU A 1 174 ? -6.883 7.101 15.664 1.00 96.50 174 LEU A O 1
ATOM 1347 N N . VAL A 1 175 ? -6.277 9.267 15.642 1.00 97.19 175 VAL A N 1
ATOM 1348 C CA . VAL A 1 175 ? -6.940 9.609 16.911 1.00 97.19 175 VAL A CA 1
ATOM 1349 C C . VAL A 1 175 ? -8.456 9.463 16.798 1.00 97.19 175 VAL A C 1
ATOM 1351 O O . VAL A 1 175 ? -9.073 8.870 17.683 1.00 97.19 175 VAL A O 1
ATOM 1354 N N . LEU A 1 176 ? -9.058 9.958 15.714 1.00 96.94 176 LEU A N 1
ATOM 1355 C CA . LEU A 1 176 ? -10.507 9.896 15.507 1.00 96.94 176 LEU A CA 1
ATOM 1356 C C . LEU A 1 176 ? -11.009 8.453 15.384 1.00 96.94 176 LEU A C 1
ATOM 1358 O O . LEU A 1 176 ? -11.987 8.082 16.034 1.00 96.94 176 LEU A O 1
ATOM 1362 N N . LEU A 1 177 ? -10.334 7.621 14.587 1.00 95.88 177 LEU A N 1
ATOM 1363 C CA . LEU A 1 177 ? -10.697 6.214 14.429 1.00 95.88 177 LEU A CA 1
ATOM 1364 C C . LEU A 1 177 ? -10.417 5.405 15.697 1.00 95.88 177 LEU A C 1
ATOM 1366 O O . LEU A 1 177 ? -11.211 4.526 16.036 1.00 95.88 177 LEU A O 1
ATOM 1370 N N . ALA A 1 178 ? -9.331 5.698 16.417 1.00 95.38 178 ALA A N 1
ATOM 1371 C CA . ALA A 1 178 ? -9.036 5.038 17.685 1.00 95.38 178 ALA A CA 1
ATOM 1372 C C . ALA A 1 178 ? -10.116 5.347 18.727 1.00 95.38 178 ALA A C 1
ATOM 1374 O O . ALA A 1 178 ? -10.641 4.424 19.345 1.00 95.38 178 ALA A O 1
ATOM 1375 N N . GLU A 1 179 ? -10.503 6.618 18.871 1.00 96.69 179 GLU A N 1
ATOM 1376 C CA . GLU A 1 179 ? -11.580 7.032 19.774 1.00 96.69 179 GLU A CA 1
ATOM 1377 C C . GLU A 1 179 ? -12.908 6.371 19.385 1.00 96.69 179 GLU A C 1
ATOM 1379 O O . GLU A 1 179 ? -13.543 5.738 20.230 1.00 96.69 179 GLU A O 1
ATOM 1384 N N . LEU A 1 180 ? -13.284 6.406 18.102 1.00 94.94 180 LEU A N 1
ATOM 1385 C CA . LEU A 1 180 ? -14.511 5.771 17.618 1.00 94.94 180 LEU A CA 1
ATOM 1386 C C . LEU A 1 180 ? -14.530 4.268 17.914 1.00 94.94 180 LEU A C 1
ATOM 1388 O O . LEU A 1 180 ? -15.558 3.731 18.328 1.00 94.94 180 LEU A O 1
ATOM 1392 N N . SER A 1 181 ? -13.392 3.594 17.750 1.00 93.94 181 SER A N 1
ATOM 1393 C CA . SER A 1 181 ? -13.263 2.161 18.034 1.00 93.94 181 SER A CA 1
ATOM 1394 C C . SER A 1 181 ? -13.561 1.830 19.497 1.00 93.94 181 SER A C 1
ATOM 1396 O O . SER A 1 181 ? -14.063 0.746 19.778 1.00 93.94 181 SER A O 1
ATOM 1398 N N . THR A 1 182 ? -13.319 2.756 20.433 1.00 94.38 182 THR A N 1
ATOM 1399 C CA . THR A 1 182 ? -13.675 2.556 21.851 1.00 94.38 182 THR A CA 1
ATOM 1400 C C . THR A 1 182 ? -15.179 2.650 22.123 1.00 94.38 182 THR A C 1
ATOM 1402 O O . THR A 1 182 ? -15.654 2.115 23.124 1.00 94.38 182 THR A O 1
ATOM 1405 N N . ARG A 1 183 ? -15.941 3.301 21.233 1.00 95.50 183 ARG A N 1
ATOM 1406 C CA . ARG A 1 183 ? -17.401 3.464 21.343 1.00 95.50 183 ARG A CA 1
ATOM 1407 C C . ARG A 1 183 ? -18.188 2.336 20.681 1.00 95.50 183 ARG A C 1
ATOM 1409 O O . ARG A 1 183 ? -19.369 2.169 20.978 1.00 95.50 183 ARG A O 1
ATOM 1416 N N . ILE A 1 184 ? -17.562 1.574 19.788 1.00 94.50 184 ILE A N 1
ATOM 1417 C CA . ILE A 1 184 ? -18.201 0.450 19.102 1.00 94.50 184 ILE A CA 1
ATOM 1418 C C . ILE A 1 184 ? -18.174 -0.778 20.012 1.00 94.50 184 ILE A C 1
ATOM 1420 O O . ILE A 1 184 ? -17.128 -1.186 20.516 1.00 94.50 184 ILE A O 1
ATOM 1424 N N . GLN A 1 185 ? -19.343 -1.390 20.186 1.00 94.25 185 GLN A N 1
ATOM 1425 C CA . GLN A 1 185 ? -19.494 -2.648 20.899 1.00 94.25 185 GLN A CA 1
ATOM 1426 C C . GLN A 1 185 ? -20.151 -3.685 19.991 1.00 94.25 185 GLN A C 1
ATOM 1428 O O . GLN A 1 185 ? -21.080 -3.378 19.245 1.00 94.25 185 GLN A O 1
ATOM 1433 N N . LEU A 1 186 ? -19.656 -4.914 20.062 1.00 92.12 186 LEU A N 1
ATOM 1434 C CA . LEU A 1 186 ? -20.075 -6.042 19.242 1.00 92.12 186 LEU A CA 1
ATOM 1435 C C . LEU A 1 186 ? -20.645 -7.137 20.135 1.00 92.12 186 LEU A C 1
ATOM 1437 O O . LEU A 1 186 ? -20.330 -7.227 21.322 1.00 92.12 186 LEU A O 1
ATOM 1441 N N . LYS A 1 187 ? -21.517 -7.956 19.563 1.00 93.56 187 LYS A N 1
ATOM 1442 C CA . LYS A 1 187 ? -22.148 -9.076 20.247 1.00 93.56 187 LYS A CA 1
ATOM 1443 C C . LYS A 1 187 ? -22.498 -10.132 19.212 1.00 93.56 187 LYS A C 1
ATOM 1445 O O . LYS A 1 187 ? -23.171 -9.810 18.233 1.00 93.56 187 LYS A O 1
ATOM 1450 N N . SER A 1 188 ? -22.050 -11.365 19.424 1.00 90.44 188 SER A N 1
ATOM 1451 C CA . SER A 1 188 ? -22.451 -12.476 18.561 1.00 90.44 188 SER A CA 1
ATOM 1452 C C . SER A 1 188 ? -23.882 -12.921 18.875 1.00 90.44 188 SER A C 1
ATOM 1454 O O . SER A 1 188 ? -24.388 -12.732 19.988 1.00 90.44 188 SER A O 1
ATOM 1456 N N . GLU A 1 189 ? -24.552 -13.529 17.899 1.00 89.38 189 GLU A N 1
ATOM 1457 C CA . GLU A 1 189 ? -25.872 -14.117 18.114 1.00 89.38 189 GLU A CA 1
ATOM 1458 C C . GLU A 1 189 ? -25.774 -15.240 19.161 1.00 89.38 189 GLU A C 1
ATOM 1460 O O . GLU A 1 189 ? -24.945 -16.142 19.055 1.00 89.38 189 GLU A O 1
ATOM 1465 N N . GLY A 1 190 ? -26.590 -15.151 20.214 1.00 89.56 190 GLY A N 1
ATOM 1466 C CA . GLY A 1 190 ? -26.563 -16.087 21.343 1.00 89.56 190 GLY A CA 1
ATOM 1467 C C . GLY A 1 190 ? -25.641 -15.699 22.505 1.00 89.56 190 GLY A C 1
ATOM 1468 O O . GLY A 1 190 ? -25.734 -16.310 23.567 1.00 89.56 190 GLY A O 1
ATOM 1469 N N . GLU A 1 191 ? -24.804 -14.666 22.376 1.00 92.94 191 GLU A N 1
ATOM 1470 C CA . GLU A 1 191 ? -24.112 -14.100 23.541 1.00 92.94 191 GLU A CA 1
ATOM 1471 C C . GLU A 1 191 ? -25.089 -13.285 24.404 1.00 92.94 191 GLU A C 1
ATOM 1473 O O . GLU A 1 191 ? -26.134 -12.827 23.941 1.00 92.94 191 GLU A O 1
ATOM 1478 N N . GLU A 1 192 ? -24.771 -13.059 25.679 1.00 90.12 192 GLU A N 1
ATOM 1479 C CA . GLU A 1 192 ? -25.571 -12.166 26.531 1.00 90.12 192 GLU A CA 1
ATOM 1480 C C . GLU A 1 192 ? -25.018 -10.739 26.532 1.00 90.12 192 GLU A C 1
ATOM 1482 O O . GLU A 1 192 ? -25.785 -9.775 26.446 1.00 90.12 192 GLU A O 1
ATOM 1487 N N . LYS A 1 193 ? -23.688 -10.603 26.564 1.00 94.19 193 LYS A N 1
ATOM 1488 C CA . LYS A 1 193 ? -22.979 -9.339 26.788 1.00 94.19 193 LYS A CA 1
ATOM 1489 C C . LYS A 1 193 ? -22.316 -8.827 25.518 1.00 94.19 193 LYS A C 1
ATOM 1491 O O . LYS A 1 193 ? -21.783 -9.597 24.730 1.00 94.19 193 LYS A O 1
ATOM 1496 N N . PHE A 1 194 ? -22.311 -7.509 25.382 1.00 94.38 194 PHE A N 1
ATOM 1497 C CA . PHE A 1 194 ? -21.493 -6.825 24.395 1.00 94.38 194 PHE A CA 1
ATOM 1498 C C . PHE A 1 194 ? -20.023 -6.807 24.827 1.00 94.38 194 PHE A C 1
ATOM 1500 O O . PHE A 1 194 ? -19.719 -6.724 26.020 1.00 94.38 194 PHE A O 1
ATOM 1507 N N . HIS A 1 195 ? -19.122 -6.844 23.855 1.00 92.69 195 HIS A N 1
ATOM 1508 C CA . HIS A 1 195 ? -17.683 -6.717 24.042 1.00 92.69 195 HIS A CA 1
ATOM 1509 C C . HIS A 1 195 ? -17.102 -5.676 23.075 1.00 92.69 195 HIS A C 1
ATOM 1511 O O . HIS A 1 195 ? -17.683 -5.371 22.035 1.00 92.69 195 HIS A O 1
ATOM 1517 N N . SER A 1 196 ? -15.966 -5.082 23.441 1.00 92.94 196 SER A N 1
ATOM 1518 C CA . SER A 1 196 ? -15.228 -4.158 22.575 1.00 92.94 196 SER A CA 1
ATOM 1519 C C . SER A 1 196 ? -14.419 -4.917 21.521 1.00 92.94 196 SER A C 1
ATOM 1521 O O . SER A 1 196 ? -14.260 -6.136 21.601 1.00 92.94 196 SER A O 1
ATOM 1523 N N . PHE A 1 197 ? -13.827 -4.191 20.572 1.00 91.00 197 PHE A N 1
ATOM 1524 C CA . PHE A 1 197 ? -12.808 -4.760 19.693 1.00 91.00 197 PHE A CA 1
ATOM 1525 C C . PHE A 1 197 ? -11.643 -5.394 20.468 1.00 91.00 197 PHE A C 1
ATOM 1527 O O . PHE A 1 197 ? -11.370 -5.063 21.628 1.00 91.00 197 PHE A O 1
ATOM 1534 N N . HIS A 1 198 ? -10.925 -6.283 19.780 1.00 91.50 198 HIS A N 1
ATOM 1535 C CA . HIS A 1 198 ? -9.646 -6.802 20.247 1.00 91.50 198 HIS A CA 1
ATOM 1536 C C . HIS A 1 198 ? -8.667 -5.638 20.535 1.00 91.50 198 HIS A C 1
ATOM 1538 O O . HIS A 1 198 ? -8.646 -4.676 19.764 1.00 91.50 198 HIS A O 1
ATOM 1544 N N . PRO A 1 199 ? -7.819 -5.710 21.586 1.00 90.25 199 PRO A N 1
ATOM 1545 C CA . PRO A 1 199 ? -6.907 -4.616 21.955 1.00 90.25 199 PRO A CA 1
ATOM 1546 C C . PRO A 1 199 ? -5.980 -4.149 20.824 1.00 90.25 199 PRO A C 1
ATOM 1548 O O . PRO A 1 199 ? -5.613 -2.980 20.746 1.00 90.25 199 PRO A O 1
ATOM 1551 N N . VAL A 1 200 ? -5.613 -5.067 19.929 1.00 91.31 200 VAL A N 1
ATOM 1552 C CA . VAL A 1 200 ? -4.965 -4.741 18.652 1.00 91.31 200 VAL A CA 1
ATOM 1553 C C . VAL A 1 200 ? -6.037 -4.304 17.651 1.00 91.31 200 VAL A C 1
ATOM 1555 O O . VAL A 1 200 ? -6.694 -5.145 17.036 1.00 91.31 200 VAL A O 1
ATOM 1558 N N . ALA A 1 201 ? -6.207 -2.989 17.508 1.00 88.94 201 ALA A N 1
ATOM 1559 C CA . ALA A 1 201 ? -7.212 -2.371 16.650 1.00 88.94 201 ALA A CA 1
ATOM 1560 C C . ALA A 1 201 ? -6.804 -2.416 15.164 1.00 88.94 201 ALA A C 1
ATOM 1562 O O . ALA A 1 201 ? -6.241 -1.464 14.623 1.00 88.94 201 ALA A O 1
ATOM 1563 N N . THR A 1 202 ? -7.126 -3.520 14.486 1.00 91.44 202 THR A N 1
ATOM 1564 C CA . THR A 1 202 ? -6.828 -3.726 13.054 1.00 91.44 202 THR A CA 1
ATOM 1565 C C . THR A 1 202 ? -7.474 -2.687 12.140 1.00 91.44 202 THR A C 1
ATOM 1567 O O . THR A 1 202 ? -6.950 -2.417 11.068 1.00 91.44 202 THR A O 1
ATOM 1570 N N . ILE A 1 203 ? -8.558 -2.040 12.575 1.00 90.94 203 ILE A N 1
ATOM 1571 C CA . ILE A 1 203 ? -9.212 -0.933 11.859 1.00 90.94 203 ILE A CA 1
ATOM 1572 C C . ILE A 1 203 ? -8.264 0.241 11.558 1.00 90.94 203 ILE A C 1
ATOM 1574 O O . ILE A 1 203 ? -8.452 0.952 10.574 1.00 90.94 203 ILE A O 1
AT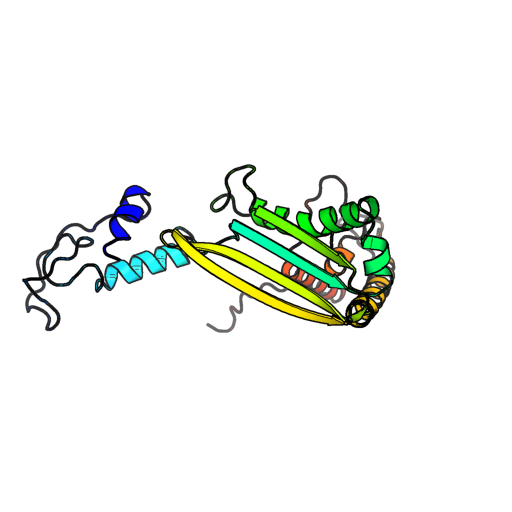OM 1578 N N . LEU A 1 204 ? -7.210 0.414 12.363 1.00 94.56 204 LEU A N 1
ATOM 1579 C CA . LEU A 1 204 ? -6.206 1.463 12.183 1.00 94.56 204 LEU A CA 1
ATOM 1580 C C . LEU A 1 204 ? -5.165 1.117 11.109 1.00 94.56 204 LEU A C 1
ATOM 1582 O O . LEU A 1 204 ? -4.323 1.957 10.790 1.00 94.56 204 LEU A O 1
ATOM 1586 N N . SER A 1 205 ? -5.214 -0.088 10.526 1.00 94.00 205 SER A N 1
ATOM 1587 C CA . SER A 1 205 ? -4.207 -0.561 9.574 1.00 94.00 205 SER A CA 1
ATOM 1588 C C . SER A 1 205 ? -4.051 0.361 8.366 1.00 94.00 205 SER A C 1
ATOM 1590 O O . SER A 1 205 ? -2.928 0.561 7.913 1.00 94.00 205 SER A O 1
ATOM 1592 N N . TYR A 1 206 ? -5.152 0.978 7.914 1.00 93.19 206 TYR A N 1
ATOM 1593 C CA . TYR A 1 206 ? -5.197 1.941 6.805 1.00 93.19 206 TYR A CA 1
ATOM 1594 C C . TYR A 1 206 ? -4.230 3.125 6.974 1.00 93.19 206 TYR A C 1
ATOM 1596 O O . TYR A 1 206 ? -3.743 3.679 5.992 1.00 93.19 206 TYR A O 1
ATOM 1604 N N . LEU A 1 207 ? -3.930 3.506 8.218 1.00 94.75 207 LEU A N 1
ATOM 1605 C CA . LEU A 1 207 ? -3.116 4.676 8.558 1.00 94.75 207 LEU A CA 1
ATOM 1606 C C . LEU A 1 207 ? -1.681 4.306 8.961 1.00 94.75 207 LEU A C 1
ATOM 1608 O O . LEU A 1 207 ? -0.895 5.174 9.341 1.00 94.75 207 LEU A O 1
ATOM 1612 N N . THR A 1 208 ? -1.319 3.021 8.900 1.00 92.62 208 THR A N 1
ATOM 1613 C CA . THR A 1 208 ? -0.031 2.512 9.389 1.00 92.62 208 THR A CA 1
ATOM 1614 C C . THR A 1 208 ? 0.702 1.715 8.320 1.00 92.62 208 THR A C 1
ATOM 1616 O O . THR A 1 208 ? 0.102 0.959 7.565 1.00 92.62 208 THR A O 1
ATOM 1619 N N . LYS A 1 209 ? 2.030 1.859 8.266 1.00 88.31 209 LYS A N 1
ATOM 1620 C CA . LYS A 1 209 ? 2.849 1.192 7.242 1.00 88.31 209 LYS A CA 1
ATOM 1621 C C . LYS A 1 209 ? 3.062 -0.303 7.513 1.00 88.31 209 LYS A C 1
ATOM 1623 O O . LYS A 1 209 ? 3.135 -1.073 6.568 1.00 88.31 209 LYS A O 1
ATOM 1628 N N . ALA A 1 210 ? 3.177 -0.685 8.783 1.00 88.94 210 ALA A N 1
ATOM 1629 C CA . ALA A 1 210 ? 3.359 -2.064 9.233 1.00 88.94 210 ALA A CA 1
ATOM 1630 C C . ALA A 1 210 ? 2.295 -2.359 10.303 1.00 88.94 210 ALA A C 1
ATOM 1632 O O . ALA A 1 210 ? 2.553 -2.151 11.493 1.00 88.94 210 ALA A O 1
ATOM 1633 N N . PRO A 1 211 ? 1.069 -2.723 9.892 1.00 90.94 211 PRO A N 1
ATOM 1634 C CA . PRO A 1 211 ? -0.041 -2.865 10.817 1.00 90.94 211 PRO A CA 1
ATOM 1635 C C . PRO A 1 211 ? 0.179 -4.051 11.756 1.00 90.94 211 PRO A C 1
ATOM 1637 O O . PRO A 1 211 ? 0.547 -5.148 11.336 1.00 90.94 211 PRO A O 1
ATOM 1640 N N . LEU A 1 212 ? -0.075 -3.826 13.045 1.00 92.06 212 LEU A N 1
ATOM 1641 C CA . LEU A 1 212 ? -0.100 -4.895 14.033 1.00 92.06 212 LEU A CA 1
ATOM 1642 C C . LEU A 1 212 ? -1.441 -5.625 13.942 1.00 92.06 212 LEU A C 1
ATOM 1644 O O . LEU A 1 212 ? -2.494 -4.990 13.870 1.00 92.06 212 LEU A O 1
ATOM 1648 N N . VAL A 1 213 ? -1.402 -6.954 13.981 1.00 93.12 213 VAL A N 1
ATOM 1649 C CA . VAL A 1 213 ? -2.594 -7.805 13.895 1.00 93.12 213 VAL A CA 1
ATOM 1650 C C . VAL A 1 213 ? -2.643 -8.802 15.060 1.00 93.12 213 VAL A C 1
ATOM 1652 O O . VAL A 1 213 ? -1.596 -9.121 15.632 1.00 93.12 213 VAL A O 1
ATOM 1655 N N . PRO A 1 214 ? -3.837 -9.278 15.465 1.00 93.81 214 PRO A N 1
ATOM 1656 C CA . PRO A 1 214 ? -3.967 -10.322 16.475 1.00 93.81 214 PRO A CA 1
ATOM 1657 C C . PRO A 1 214 ? -3.165 -11.591 16.123 1.00 93.81 214 PRO A C 1
ATOM 1659 O O . PRO A 1 214 ? -3.025 -11.924 14.940 1.00 93.81 214 PRO A O 1
ATOM 1662 N N . PRO A 1 215 ? -2.668 -12.344 17.121 1.00 92.12 215 PRO A N 1
ATOM 1663 C CA . PRO A 1 215 ? -1.943 -13.589 16.873 1.00 92.12 215 PRO A CA 1
ATOM 1664 C C . PRO A 1 215 ? -2.741 -14.569 16.001 1.00 92.12 215 PRO A C 1
ATOM 1666 O O . PRO A 1 215 ? -3.921 -14.806 16.247 1.00 92.12 215 PRO A O 1
ATOM 1669 N N . GLY A 1 216 ? -2.090 -15.143 14.986 1.00 90.50 216 GLY A N 1
ATOM 1670 C CA . GLY A 1 216 ? -2.712 -16.103 14.065 1.00 90.50 216 GLY A CA 1
ATOM 1671 C C . GLY A 1 216 ? -3.565 -15.485 12.951 1.00 90.50 216 GLY A C 1
ATOM 1672 O O . GLY A 1 216 ? -4.143 -16.230 12.164 1.00 90.50 216 GLY A O 1
ATOM 1673 N N . THR A 1 217 ? -3.639 -14.153 12.852 1.00 90.81 217 THR A N 1
ATOM 1674 C CA . THR A 1 217 ? -4.344 -13.467 11.756 1.00 90.81 217 THR A CA 1
ATOM 1675 C C . THR A 1 217 ? -3.368 -12.951 10.691 1.00 90.81 217 THR A C 1
ATOM 1677 O O . THR A 1 217 ? -2.244 -12.572 11.030 1.00 90.81 217 THR A O 1
ATOM 1680 N N . PRO A 1 218 ? -3.750 -12.956 9.398 1.00 89.94 218 PRO A N 1
ATOM 1681 C CA . PRO A 1 218 ? -2.885 -12.475 8.329 1.00 89.94 218 PRO A CA 1
ATOM 1682 C C . PRO A 1 218 ? -2.789 -10.945 8.327 1.00 89.94 218 PRO A C 1
ATOM 1684 O O . PRO A 1 218 ? -3.754 -10.237 8.623 1.00 89.94 218 PRO A O 1
ATOM 1687 N N . VAL A 1 219 ? -1.626 -10.438 7.927 1.00 90.44 219 VAL A N 1
ATOM 1688 C CA . VAL A 1 219 ? -1.410 -9.014 7.655 1.00 90.44 219 VAL A CA 1
ATOM 1689 C C . VAL A 1 219 ? -1.921 -8.692 6.250 1.00 90.44 219 VAL A C 1
ATOM 1691 O O . VAL A 1 219 ? -1.657 -9.435 5.309 1.00 90.44 219 VAL A O 1
ATOM 1694 N N . VAL A 1 220 ? -2.645 -7.582 6.104 1.00 88.25 220 VAL A N 1
ATOM 1695 C CA . VAL A 1 220 ? -3.104 -7.064 4.807 1.00 88.25 220 VAL A CA 1
ATOM 1696 C C . VAL A 1 220 ? -2.556 -5.654 4.650 1.00 88.25 220 VAL A C 1
ATOM 1698 O O . VAL A 1 220 ? -2.958 -4.774 5.410 1.00 88.25 220 VAL A O 1
ATOM 1701 N N . ASN A 1 221 ? -1.674 -5.422 3.677 1.00 86.31 221 ASN A N 1
ATOM 1702 C CA . ASN A 1 221 ? -1.074 -4.109 3.405 1.00 86.31 221 ASN A CA 1
ATOM 1703 C C . ASN A 1 221 ? -1.751 -3.369 2.245 1.00 86.31 221 ASN A C 1
ATOM 1705 O O . ASN A 1 221 ? -1.574 -2.161 2.091 1.00 86.31 221 ASN A O 1
ATOM 1709 N N . ALA A 1 222 ? -2.535 -4.071 1.421 1.00 82.94 222 ALA A N 1
ATOM 1710 C CA . ALA A 1 222 ? -3.245 -3.471 0.295 1.00 82.94 222 ALA A CA 1
ATOM 1711 C C . ALA A 1 222 ? -4.218 -2.367 0.760 1.00 82.94 222 ALA A C 1
ATOM 1713 O O . ALA A 1 222 ? -5.288 -2.645 1.310 1.00 82.94 222 ALA A O 1
ATOM 1714 N N . LEU A 1 223 ? -3.864 -1.110 0.479 1.00 83.94 223 LEU A N 1
ATOM 1715 C CA . LEU A 1 223 ? -4.567 0.080 0.970 1.00 83.94 223 LEU A CA 1
ATOM 1716 C C . LEU A 1 223 ? -6.058 0.106 0.588 1.00 83.94 223 LEU A C 1
ATOM 1718 O O . LEU A 1 223 ? -6.908 0.479 1.393 1.00 83.94 223 LEU A O 1
ATOM 1722 N N . SER A 1 224 ? -6.401 -0.341 -0.624 1.00 82.81 224 SER A N 1
ATOM 1723 C CA . SER A 1 224 ? -7.791 -0.425 -1.093 1.00 82.81 224 SER A CA 1
ATOM 1724 C C . SER A 1 224 ? -8.626 -1.420 -0.284 1.00 82.81 224 SER A C 1
ATOM 1726 O O . SER A 1 224 ? -9.770 -1.120 0.052 1.00 82.81 224 SER A O 1
ATOM 1728 N N . LYS A 1 225 ? -8.052 -2.570 0.093 1.00 87.44 225 LYS A N 1
ATOM 1729 C CA . LYS A 1 225 ? -8.719 -3.564 0.949 1.00 87.44 225 LYS A CA 1
ATOM 1730 C C . LYS A 1 225 ? -8.912 -3.029 2.367 1.00 87.44 225 LYS A C 1
ATOM 1732 O O . LYS A 1 225 ? -9.985 -3.194 2.937 1.00 87.44 225 LYS A O 1
ATOM 1737 N N . GLN A 1 226 ? -7.905 -2.347 2.912 1.00 91.38 226 GLN A N 1
ATOM 1738 C CA . GLN A 1 226 ? -7.997 -1.706 4.227 1.00 91.38 226 GLN A CA 1
ATOM 1739 C C . GLN A 1 226 ? -9.066 -0.598 4.246 1.00 91.38 226 GLN A C 1
ATOM 1741 O O . GLN A 1 226 ? -9.843 -0.507 5.194 1.00 91.38 226 GLN A O 1
ATOM 1746 N N . ARG A 1 227 ? -9.172 0.200 3.173 1.00 91.31 227 ARG A N 1
ATOM 1747 C CA . ARG A 1 227 ? -10.245 1.194 3.017 1.00 91.31 227 ARG A CA 1
ATOM 1748 C C . ARG A 1 227 ? -11.621 0.541 2.932 1.00 91.31 227 ARG A C 1
ATOM 1750 O O . ARG A 1 227 ? -12.532 0.975 3.626 1.00 91.31 227 ARG A O 1
ATOM 1757 N N . ALA A 1 228 ? -11.767 -0.501 2.114 1.00 91.31 228 ALA A N 1
ATOM 1758 C CA . ALA A 1 228 ? -13.024 -1.233 1.975 1.00 91.31 228 ALA A CA 1
ATOM 1759 C C . ALA A 1 228 ? -13.461 -1.876 3.301 1.00 91.31 228 ALA A C 1
ATOM 1761 O O . ALA A 1 228 ? -14.642 -1.861 3.633 1.00 91.31 228 ALA A O 1
ATOM 1762 N N . MET A 1 229 ? -12.516 -2.395 4.092 1.00 94.44 229 MET A N 1
ATOM 1763 C CA . MET A 1 229 ? -12.779 -2.861 5.456 1.00 94.44 229 MET A CA 1
ATOM 1764 C C . MET A 1 229 ? -13.350 -1.729 6.319 1.00 94.44 229 MET A C 1
ATOM 1766 O O . MET A 1 229 ? -14.402 -1.913 6.926 1.00 94.44 229 MET A O 1
ATOM 1770 N N . LEU A 1 230 ? -12.687 -0.567 6.357 1.00 94.81 230 LEU A N 1
ATOM 1771 C CA . LEU A 1 230 ? -13.148 0.581 7.140 1.00 94.81 230 LEU A CA 1
ATOM 1772 C C . LEU A 1 230 ? -14.553 1.023 6.710 1.00 94.81 230 LEU A C 1
ATOM 1774 O O . LEU A 1 230 ? -15.432 1.188 7.550 1.00 94.81 230 LEU A O 1
ATOM 1778 N N . GLU A 1 231 ? -14.781 1.160 5.406 1.00 95.50 231 GLU A N 1
ATOM 1779 C CA . GLU A 1 231 ? -16.079 1.538 4.850 1.00 95.50 231 GLU A CA 1
ATOM 1780 C C . GLU A 1 231 ? -17.173 0.539 5.238 1.00 95.50 231 GLU A C 1
ATOM 1782 O O . GLU A 1 231 ? -18.224 0.936 5.737 1.00 95.50 231 GLU A O 1
ATOM 1787 N N . ASN A 1 232 ? -16.915 -0.760 5.087 1.00 96.12 232 ASN A N 1
ATOM 1788 C CA . ASN A 1 232 ? -17.886 -1.798 5.419 1.00 96.12 232 ASN A CA 1
ATOM 1789 C C . ASN A 1 232 ? -18.181 -1.878 6.925 1.00 96.12 232 ASN A C 1
ATOM 1791 O O . ASN A 1 232 ? -19.324 -2.144 7.292 1.00 96.12 232 ASN A O 1
ATOM 1795 N N . ILE A 1 233 ? -17.206 -1.588 7.796 1.00 94.56 233 ILE A N 1
ATOM 1796 C CA . ILE A 1 233 ? -17.450 -1.449 9.241 1.00 94.56 233 ILE A CA 1
ATOM 1797 C C . ILE A 1 233 ? -18.393 -0.269 9.506 1.00 94.56 233 ILE A C 1
ATOM 1799 O O . ILE A 1 233 ? -19.390 -0.428 10.207 1.00 94.56 233 ILE A O 1
ATOM 1803 N N . MET A 1 234 ? -18.134 0.897 8.907 1.00 95.38 234 MET A N 1
ATOM 1804 C CA . MET A 1 234 ? -18.985 2.081 9.090 1.00 95.38 234 MET A CA 1
ATOM 1805 C C . MET A 1 234 ? -20.404 1.856 8.556 1.00 95.38 234 MET A C 1
ATOM 1807 O O . MET A 1 234 ? -21.376 2.247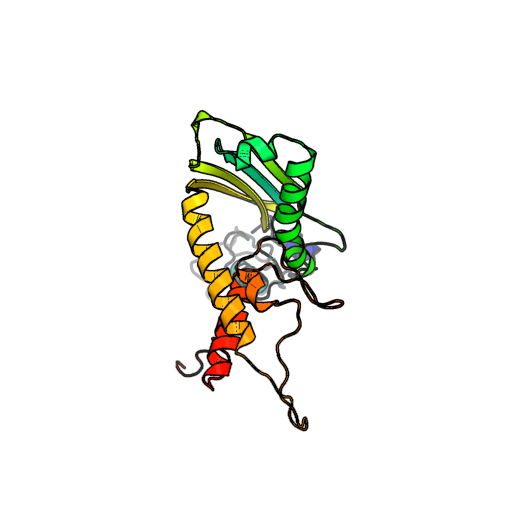 9.199 1.00 95.38 234 MET A O 1
ATOM 1811 N N . ARG A 1 235 ? -20.535 1.182 7.407 1.00 97.25 235 ARG A N 1
ATOM 1812 C CA . ARG A 1 235 ? -21.825 0.776 6.829 1.00 97.25 235 ARG A CA 1
ATOM 1813 C C . ARG A 1 235 ? -22.588 -0.158 7.762 1.00 97.25 235 ARG A C 1
ATOM 1815 O O . ARG A 1 235 ? -23.774 0.065 7.997 1.00 97.25 235 ARG A O 1
ATOM 1822 N N . ALA A 1 236 ? -21.906 -1.140 8.350 1.00 95.06 236 ALA A N 1
ATOM 1823 C CA . ALA A 1 236 ? -22.510 -2.036 9.328 1.00 95.06 236 ALA A CA 1
ATOM 1824 C C . ALA A 1 236 ? -23.022 -1.271 10.562 1.00 95.06 236 ALA A C 1
ATOM 1826 O O . ALA A 1 236 ? -24.136 -1.530 11.015 1.00 95.06 236 ALA A O 1
ATOM 1827 N N . CYS A 1 237 ? -22.279 -0.270 11.055 1.00 94.50 237 CYS A N 1
ATOM 1828 C CA . CYS A 1 237 ? -22.717 0.578 12.171 1.00 94.50 237 CYS A CA 1
ATOM 1829 C C . CYS A 1 237 ? -24.018 1.352 11.890 1.00 94.50 237 CYS A C 1
ATOM 1831 O O . CYS A 1 237 ? -24.724 1.700 12.835 1.00 94.50 237 CYS A O 1
ATOM 1833 N N . VAL A 1 238 ? -24.354 1.609 10.621 1.00 96.56 238 VAL A N 1
ATOM 1834 C CA . VAL A 1 238 ? -25.603 2.278 10.208 1.00 96.56 238 VAL A CA 1
ATOM 1835 C C . VAL A 1 238 ? -26.640 1.319 9.606 1.00 96.56 238 VAL A C 1
ATOM 1837 O O . VAL A 1 238 ? -27.636 1.765 9.042 1.00 96.56 238 VAL A O 1
ATOM 1840 N N . GLY A 1 239 ? -26.432 0.003 9.726 1.00 96.00 239 GLY A N 1
ATOM 1841 C CA . GLY A 1 239 ? -27.381 -1.018 9.267 1.00 96.00 239 GLY A CA 1
ATOM 1842 C C . GLY A 1 239 ? -27.406 -1.246 7.752 1.00 96.00 239 GLY A C 1
ATOM 1843 O O . GLY A 1 239 ? -28.384 -1.781 7.233 1.00 96.00 239 GLY A O 1
ATOM 1844 N N . LEU A 1 240 ? -26.356 -0.846 7.031 1.00 97.31 240 LEU A N 1
ATOM 1845 C CA . LEU A 1 240 ? -26.215 -1.086 5.595 1.00 97.31 240 LEU A CA 1
ATOM 1846 C C . LEU A 1 240 ? -25.406 -2.358 5.323 1.00 97.31 240 LEU A C 1
ATOM 1848 O O . LEU A 1 240 ? -24.425 -2.653 6.005 1.00 97.31 240 LEU A O 1
ATOM 1852 N N . ALA A 1 241 ? -25.789 -3.085 4.271 1.00 96.19 241 ALA A N 1
ATOM 1853 C CA . ALA A 1 241 ? -25.027 -4.232 3.790 1.00 96.19 241 ALA A CA 1
ATOM 1854 C C . ALA A 1 241 ? -23.647 -3.801 3.239 1.00 96.19 241 ALA A C 1
ATOM 1856 O O . ALA A 1 241 ? -23.511 -2.663 2.764 1.00 96.19 241 ALA A O 1
ATOM 1857 N N . PRO A 1 242 ? -22.637 -4.693 3.259 1.00 95.50 242 PRO A N 1
ATOM 1858 C CA . PRO A 1 242 ? -21.335 -4.430 2.656 1.00 95.50 242 PRO A CA 1
ATOM 1859 C C . PRO A 1 242 ? -21.441 -4.067 1.174 1.00 95.50 242 PRO A C 1
ATOM 1861 O O . PRO A 1 242 ? -22.290 -4.600 0.455 1.00 95.50 242 PRO A O 1
ATOM 1864 N N . GLU A 1 243 ? -20.560 -3.179 0.721 1.00 92.12 243 GLU A N 1
ATOM 1865 C CA . GLU A 1 243 ? -20.464 -2.837 -0.695 1.00 92.12 243 GLU A CA 1
ATOM 1866 C C . GLU A 1 243 ? -19.882 -4.020 -1.482 1.00 92.12 243 GLU A C 1
ATOM 1868 O O . GLU A 1 243 ? -18.814 -4.539 -1.147 1.00 92.12 243 GLU A O 1
ATOM 1873 N N . ASN A 1 244 ? -20.606 -4.464 -2.512 1.00 90.06 244 ASN A N 1
ATOM 1874 C CA . ASN A 1 244 ? -20.258 -5.645 -3.308 1.00 90.06 244 ASN A CA 1
ATOM 1875 C C . ASN A 1 244 ? -19.867 -5.303 -4.751 1.00 90.06 244 ASN A C 1
ATOM 1877 O O . ASN A 1 244 ? -19.271 -6.146 -5.418 1.00 90.06 244 ASN A O 1
ATOM 1881 N N . ASN A 1 245 ? -20.142 -4.076 -5.213 1.00 88.12 245 ASN A N 1
ATOM 1882 C CA . ASN A 1 245 ? -19.807 -3.589 -6.553 1.00 88.12 245 ASN A CA 1
ATOM 1883 C C . ASN A 1 245 ? -20.394 -4.418 -7.716 1.00 88.12 245 ASN A C 1
ATOM 1885 O O . ASN A 1 245 ? -19.869 -4.353 -8.825 1.00 88.12 245 ASN A O 1
ATOM 1889 N N . MET A 1 246 ? -21.453 -5.207 -7.502 1.00 90.88 246 MET A N 1
ATOM 1890 C CA . MET A 1 246 ? -21.992 -6.06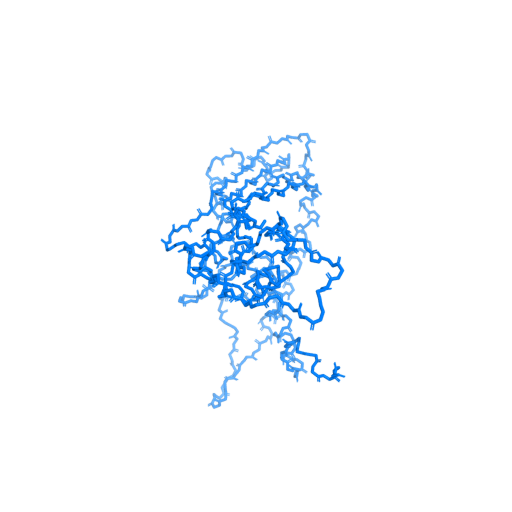8 -8.563 1.00 90.88 246 MET A CA 1
ATOM 1891 C C . MET A 1 246 ? -22.857 -5.314 -9.581 1.00 90.88 246 MET A C 1
ATOM 1893 O O . MET A 1 246 ? -22.939 -5.752 -10.725 1.00 90.88 246 MET A O 1
ATOM 1897 N N . ILE A 1 247 ? -23.484 -4.200 -9.182 1.00 89.06 247 ILE A N 1
ATOM 1898 C CA . ILE A 1 247 ? -24.237 -3.289 -10.067 1.00 89.06 247 ILE A CA 1
ATOM 1899 C C . ILE A 1 247 ? -25.262 -4.054 -10.952 1.00 89.06 247 ILE A C 1
ATOM 1901 O O . ILE A 1 247 ? -25.436 -3.793 -12.143 1.00 89.06 247 ILE A O 1
ATOM 1905 N N . LEU A 1 248 ? -25.937 -5.068 -10.389 1.00 91.19 248 LEU A N 1
ATOM 1906 C CA . LEU A 1 248 ? -26.787 -6.014 -11.144 1.00 91.19 248 LEU A CA 1
ATOM 1907 C C . LEU A 1 248 ? -28.121 -5.414 -11.607 1.00 91.19 248 LEU A C 1
ATOM 1909 O O . LEU A 1 248 ? -28.924 -6.084 -12.261 1.00 91.19 248 LEU A O 1
ATOM 1913 N N . GLU A 1 249 ? -28.377 -4.171 -11.229 1.00 90.69 249 GLU A N 1
ATOM 1914 C CA . GLU A 1 249 ? -29.585 -3.408 -11.501 1.00 90.69 249 GLU A CA 1
ATOM 1915 C C . GLU A 1 249 ? -29.525 -2.795 -12.910 1.00 90.69 249 GLU A C 1
ATOM 1917 O O . GLU A 1 249 ? -30.569 -2.536 -13.506 1.00 90.69 249 GLU A O 1
ATOM 1922 N N . TYR A 1 250 ? -28.317 -2.623 -13.466 1.00 79.56 250 TYR A N 1
ATOM 1923 C CA . TYR A 1 250 ? -28.047 -2.067 -14.798 1.00 79.56 250 TYR A CA 1
ATOM 1924 C C . TYR A 1 250 ? -27.843 -3.166 -15.851 1.00 79.56 250 TYR A C 1
ATOM 1926 O O . TYR A 1 250 ? -26.785 -3.258 -16.475 1.00 79.56 250 TYR A O 1
ATOM 1934 N N . LYS A 1 251 ? -28.853 -4.023 -16.023 1.00 57.09 251 LYS A N 1
ATOM 1935 C CA . LYS A 1 251 ? -28.853 -5.058 -17.069 1.00 57.09 251 LYS A CA 1
ATOM 1936 C C . LYS A 1 251 ? -29.008 -4.487 -18.473 1.00 57.09 251 LYS A C 1
ATOM 1938 O O . LYS A 1 251 ? -29.835 -3.564 -18.643 1.00 57.09 251 LYS A O 1
#

InterPro domains:
  IPR002587 Myo-inositol-1-phosphate synthase [PTHR11510] (70-251)
  IPR013021 Myo-inositol-1-phosphate synthase, GAPDH-like [PF01658] (70-164)
  IPR036291 NAD(P)-binding domain superfamily [SSF51735] (130-251)

Sequence (251 aa):
MSEILPLLVEAGVLTRREPTPPPDPLPKWYKANLHCDFHQAAGHATDKCIALRHEIQNLLDANKINIPGPTSIVSYNHLGNNDGMNLSAPQTFRSKEISKSNVVDDMVSSNGILYEPGEHPDHVIVIKYVPYVGDSKRAMDEYTSEIFMGGKSTIVMHNTCEDSLLAAPIILDLVLLAELSTRIQLKSEGEEKFHSFHPVATILSYLTKAPLVPPGTPVVNALSKQRAMLENIMRACVGLAPENNMILEYK

Radius of gyration: 26.44 Å; chains: 1; bounding box: 52×50×79 Å

Secondary structure (DSSP, 8-state):
-TTHHHHHHHTTS--PPPPPPPPSSPPTT-EEEEEETTTTEEES-GGG-HHHHHHHHHHHHTTSS--PPEEEEEEEEEE-SHHHHHTTSHHHHHHHHHHHHGGGHHHHHT-TTTS-TT---EEEEEEEE-GGGTTEEEEEEEEEEEEGGGEEEEEEEEEEEEHHHHHHHHHHHHHHHHHHHHH--B--TT-SS-BPPPSS-GGGGGG-SS----TTPPP---HHHHHHHHHHHHHHHTTPPPP----TT--

Foldseek 3Di:
DVVAVVVCVVVVNDDQAEADDADPVHDPQFDQPEAARSNRHGGHHVVPDPVVVVSVVVCDVVVVAHFWDFQAKAKAKEAQEVLLVVCVDVVSVVVVFVLQQCLCVVVQVVDCPHAPVPRDHHHHYYYHHDNVCHLFMKMWMWTWTQGPPRDIDIDIDIDTDSNCVVLVVLVVVLVVVVVVQQVDWDDDVPGDDTDGDDPQPQLNLLSGSRRDDPPPDDDHNPNVVSVQVNVQVVCVVVVHHRDDPPPVVPD